Protein AF-A0A970NBI9-F1 (afdb_monomer)

Solvent-accessible surface area (backbone atoms only — not comparable to full-atom values): 16978 Å² total; per-residue (Å²): 142,88,72,75,71,62,64,52,55,52,52,51,50,50,52,52,50,50,52,52,53,58,59,47,71,79,60,86,76,94,80,56,64,74,62,50,53,54,51,46,50,53,50,52,49,55,54,38,68,75,43,60,70,63,50,74,45,81,65,51,38,87,82,42,63,55,69,73,89,71,69,52,60,43,36,37,36,41,35,35,42,40,64,70,42,60,84,69,79,44,89,72,59,37,42,21,41,36,40,36,41,34,62,49,94,86,27,23,44,40,35,42,37,34,44,36,35,94,95,52,68,55,48,75,52,77,48,83,42,62,54,64,57,46,53,55,51,41,50,56,50,67,76,32,75,55,39,66,28,20,31,36,35,36,45,48,34,52,62,70,83,76,42,16,20,43,39,40,36,38,29,76,83,72,51,68,38,42,17,27,15,47,76,36,78,35,54,62,66,68,48,52,49,53,51,48,51,52,52,52,52,56,37,44,81,69,73,44,71,78,56,51,64,57,52,54,49,51,53,46,48,62,72,58,51,43,35,28,31,26,96,83,52,52,41,33,40,40,31,52,94,58,37,38,32,33,26,46,62,92,48,96,55,60,78,44,68,25,52,42,46,86,55,99,74,25,40,38,41,39,34,98,85,70,57,70,89,70,36,48,31,32,37,73,54,96,83,32,40,36,37,31,24,88,85,72,48,78,43,64,24,38,79,50,77,88,79,133

Sequence (308 aa):
MQKRGKNMKWLIGLLVLLAALLVMQKSLSSGFKFGFDYIREVIQEMVNRSEMTGKRTDRTNKKAPKVIESKEIVFFSYEFACDFFHFYEKEMDFEYCSFIVRKDQDQVIFEGSAIPLVGMKGFDFEIELPLTTLDDLQAIIDEYPVAASNGTNIFTAGLPPNIGSDLRIDYASGEGIYARDNSGAAVDNRATIAMYDFFIDLAEDHGQDLFAYKRELDEFYQAVAGYWETSDKKLAVWVISNQLYIYENGSKKPSESGIYHYDEGKILNRTIDGTFDFFSYFKVEDEVLYGFGAQGEVTEFYPSSWED

Structure (mmCIF, N/CA/C/O backbone):
data_AF-A0A970NBI9-F1
#
_entry.id   AF-A0A970NBI9-F1
#
loop_
_atom_site.group_PDB
_atom_site.id
_atom_site.type_symbol
_atom_site.label_atom_id
_atom_site.label_alt_id
_atom_site.label_comp_id
_atom_site.label_asym_id
_atom_site.label_entity_id
_atom_site.label_seq_id
_atom_site.pdbx_PDB_ins_code
_atom_site.Cartn_x
_atom_site.Cartn_y
_atom_site.Cartn_z
_atom_site.occupancy
_atom_site.B_iso_or_equiv
_atom_site.auth_seq_id
_atom_site.auth_comp_id
_atom_site.auth_asym_id
_atom_site.auth_atom_id
_atom_site.pdbx_PDB_model_num
ATOM 1 N N . MET A 1 1 ? 28.450 38.171 32.799 1.00 43.59 1 MET A N 1
ATOM 2 C CA . MET A 1 1 ? 27.050 38.516 32.457 1.00 43.59 1 MET A CA 1
ATOM 3 C C . MET A 1 1 ? 26.979 39.050 31.024 1.00 43.59 1 MET A C 1
ATOM 5 O O . MET A 1 1 ? 27.092 40.248 30.845 1.00 43.59 1 MET A O 1
ATOM 9 N N . GLN A 1 2 ? 26.844 38.199 29.992 1.00 39.06 2 GLN A N 1
ATOM 10 C CA . GLN A 1 2 ? 26.562 38.673 28.615 1.00 39.06 2 GLN A CA 1
ATOM 11 C C . GLN A 1 2 ? 26.062 37.568 27.652 1.00 39.06 2 GLN A C 1
ATOM 13 O O . GLN A 1 2 ? 26.350 37.596 26.463 1.00 39.06 2 GLN A O 1
ATOM 18 N N . LYS A 1 3 ? 25.312 36.563 28.141 1.00 39.59 3 LYS A N 1
ATOM 19 C CA . LYS A 1 3 ? 24.706 35.512 27.283 1.00 39.59 3 LYS A CA 1
ATOM 20 C C . LYS A 1 3 ? 23.175 35.392 27.368 1.00 39.59 3 LYS A C 1
ATOM 22 O O . LYS A 1 3 ? 22.585 34.732 26.526 1.00 39.59 3 LYS A O 1
ATOM 27 N N . ARG A 1 4 ? 22.501 36.083 28.301 1.00 38.97 4 ARG A N 1
ATOM 28 C CA . ARG A 1 4 ? 21.023 36.052 28.420 1.00 38.97 4 ARG A CA 1
ATOM 29 C C . ARG A 1 4 ? 20.276 36.982 27.446 1.00 38.97 4 ARG A C 1
ATOM 31 O O . ARG A 1 4 ? 19.086 36.802 27.240 1.00 38.97 4 ARG A O 1
ATOM 38 N N . GLY A 1 5 ? 20.958 37.943 26.814 1.00 36.31 5 GLY A N 1
ATOM 39 C CA . GLY A 1 5 ? 20.315 38.957 25.962 1.00 36.31 5 GLY A CA 1
ATOM 40 C C . GLY A 1 5 ? 20.032 38.549 24.508 1.00 36.31 5 GLY A C 1
ATOM 41 O O . GLY A 1 5 ? 19.213 39.197 23.864 1.00 36.31 5 GLY A O 1
ATOM 42 N N . LYS A 1 6 ? 20.680 37.500 23.971 1.00 44.06 6 LYS A N 1
ATOM 43 C CA . LYS A 1 6 ? 20.459 37.051 22.577 1.00 44.06 6 LYS A CA 1
ATOM 44 C C . LYS A 1 6 ? 19.238 36.133 22.436 1.00 44.06 6 LYS A C 1
ATOM 46 O O . LYS A 1 6 ? 18.454 36.331 21.516 1.00 44.06 6 LYS A O 1
ATOM 51 N N . ASN A 1 7 ? 19.014 35.225 23.388 1.00 46.81 7 ASN A N 1
ATOM 52 C CA . ASN A 1 7 ? 17.891 34.276 23.329 1.00 46.81 7 ASN A CA 1
ATOM 53 C C . ASN A 1 7 ? 16.528 34.963 23.524 1.00 46.81 7 ASN A C 1
ATOM 55 O O . ASN A 1 7 ? 15.539 34.559 22.925 1.00 46.81 7 ASN A O 1
ATOM 59 N N . MET A 1 8 ? 16.484 36.052 24.299 1.00 41.00 8 MET A N 1
ATOM 60 C CA . MET A 1 8 ? 15.244 36.795 24.544 1.00 41.00 8 MET A CA 1
ATOM 61 C C . MET A 1 8 ? 14.811 37.633 23.332 1.00 41.00 8 MET A C 1
ATOM 63 O O . MET A 1 8 ? 13.622 37.766 23.075 1.00 41.00 8 MET A O 1
ATOM 67 N N . LYS A 1 9 ? 15.763 38.138 22.531 1.00 43.81 9 LYS A N 1
ATOM 68 C CA . LYS A 1 9 ? 15.458 38.849 21.276 1.00 43.81 9 LYS A CA 1
ATOM 69 C C . LYS A 1 9 ? 14.900 37.915 20.199 1.00 43.81 9 LYS A C 1
ATOM 71 O O . LYS A 1 9 ? 14.043 38.335 19.433 1.00 43.81 9 LYS A O 1
ATOM 76 N N . TRP A 1 10 ? 15.350 36.659 20.179 1.00 49.78 10 TRP A N 1
ATOM 77 C CA . TRP A 1 10 ? 14.848 35.637 19.257 1.00 49.78 10 TRP A CA 1
ATOM 78 C C . TRP A 1 10 ? 13.418 35.205 19.615 1.00 49.78 10 TRP A C 1
ATOM 80 O O . TRP A 1 10 ? 12.556 35.173 18.746 1.00 49.78 10 TRP A O 1
ATOM 90 N N . LEU A 1 11 ? 13.131 34.999 20.908 1.00 47.69 11 LEU A N 1
ATOM 91 C CA . LEU A 1 11 ? 11.774 34.703 21.390 1.00 47.69 11 LEU A CA 1
ATOM 92 C C . LEU A 1 11 ? 10.786 35.856 21.155 1.00 47.69 11 LEU A C 1
ATOM 94 O O . LEU A 1 11 ? 9.645 35.614 20.776 1.00 47.69 11 LEU A O 1
ATOM 98 N N . ILE A 1 12 ? 11.218 37.106 21.353 1.00 56.88 12 ILE A N 1
ATOM 99 C CA . ILE A 1 12 ? 10.384 38.284 21.069 1.00 56.88 12 ILE A CA 1
ATOM 100 C C . ILE A 1 12 ? 10.139 38.412 19.559 1.00 56.88 12 ILE A C 1
ATOM 102 O O . ILE A 1 12 ? 9.017 38.697 19.156 1.00 56.88 12 ILE A O 1
ATOM 106 N N . GLY A 1 13 ? 11.145 38.134 18.720 1.00 58.59 13 GLY A N 1
ATOM 107 C CA . GLY A 1 13 ? 10.976 38.079 17.264 1.00 58.59 13 GLY A CA 1
ATOM 108 C C . GLY A 1 13 ? 9.965 37.016 16.823 1.00 58.59 13 GLY A C 1
ATOM 109 O O . GLY A 1 13 ? 9.107 37.303 15.994 1.00 58.59 13 GLY A O 1
ATOM 110 N N . LEU A 1 14 ? 10.005 35.828 17.436 1.00 59.66 14 LEU A N 1
ATOM 111 C CA . LEU A 1 14 ? 9.072 34.730 17.168 1.00 59.66 14 LEU A CA 1
ATOM 112 C C . LEU A 1 14 ? 7.635 35.069 17.604 1.00 59.66 14 LEU A C 1
ATOM 114 O O . LEU A 1 14 ? 6.688 34.808 16.869 1.00 59.66 14 LEU A O 1
ATOM 118 N N . LEU A 1 15 ? 7.471 35.701 18.772 1.00 57.66 15 LEU A N 1
ATOM 119 C CA . LEU A 1 15 ? 6.166 36.135 19.286 1.00 57.66 15 LEU A CA 1
ATOM 120 C C . LEU A 1 15 ? 5.552 37.266 18.449 1.00 57.66 15 LEU A C 1
ATOM 122 O O . LEU A 1 15 ? 4.340 37.285 18.255 1.00 57.66 15 LEU A O 1
ATOM 126 N N . VAL A 1 16 ? 6.371 38.177 17.912 1.00 58.91 16 VAL A N 1
ATOM 127 C CA . VAL A 1 16 ? 5.917 39.223 16.979 1.00 58.91 16 VAL A CA 1
ATOM 128 C C . VAL A 1 16 ? 5.513 38.619 15.629 1.00 58.91 16 VAL A C 1
ATOM 130 O O . VAL A 1 16 ? 4.517 39.053 15.055 1.00 58.91 16 VAL A O 1
ATOM 133 N N . LEU A 1 17 ? 6.214 37.581 15.155 1.00 55.47 17 LEU A N 1
ATOM 134 C CA . LEU A 1 17 ? 5.835 36.842 13.945 1.00 55.47 17 LEU A CA 1
ATOM 135 C C . LEU A 1 17 ? 4.505 36.088 14.131 1.00 55.47 17 LEU A C 1
ATOM 137 O O . LEU A 1 17 ? 3.626 36.165 13.277 1.00 55.47 17 LEU A O 1
ATOM 141 N N . LEU A 1 18 ? 4.330 35.423 15.278 1.00 56.72 18 LEU A N 1
ATOM 142 C CA . LEU A 1 18 ? 3.090 34.742 15.670 1.00 56.72 18 LEU A CA 1
ATOM 143 C C . LEU A 1 18 ? 1.914 35.718 15.803 1.00 56.72 18 LEU A C 1
ATOM 145 O O . LEU A 1 18 ? 0.819 35.429 15.327 1.00 56.72 18 LEU A O 1
ATOM 149 N N . ALA A 1 19 ? 2.138 36.897 16.390 1.00 52.28 19 ALA A N 1
ATOM 150 C CA . ALA A 1 19 ? 1.122 37.941 16.478 1.00 52.28 19 ALA A CA 1
ATOM 151 C C . ALA A 1 19 ? 0.762 38.519 15.096 1.00 52.28 19 ALA A C 1
ATOM 153 O O . ALA A 1 19 ? -0.411 38.769 14.834 1.00 52.28 19 ALA A O 1
ATOM 154 N N . ALA A 1 20 ? 1.732 38.680 14.188 1.00 51.62 20 ALA A N 1
ATOM 155 C CA . ALA A 1 20 ? 1.479 39.123 12.815 1.00 51.62 20 ALA A CA 1
ATOM 156 C C . ALA A 1 20 ? 0.687 38.080 11.999 1.00 51.62 20 ALA A C 1
ATOM 158 O O . ALA A 1 20 ? -0.229 38.449 11.266 1.00 51.62 20 ALA A O 1
ATOM 159 N N . LEU A 1 21 ? 0.973 36.786 12.186 1.00 49.53 21 LEU A N 1
ATOM 160 C CA . LEU A 1 21 ? 0.235 35.670 11.575 1.00 49.53 21 LEU A CA 1
ATOM 161 C C . LEU A 1 21 ? -1.207 35.561 12.106 1.00 49.53 21 LEU A C 1
ATOM 163 O O . LEU A 1 21 ? -2.136 35.357 11.327 1.00 49.53 21 LEU A O 1
ATOM 167 N N . LEU A 1 22 ? -1.418 35.788 13.406 1.00 48.50 22 LEU A N 1
ATOM 168 C CA . LEU A 1 22 ? -2.755 35.853 14.017 1.00 48.50 22 LEU A CA 1
ATOM 169 C C . LEU A 1 22 ? -3.563 37.079 13.550 1.00 48.50 22 LEU A C 1
ATOM 171 O O . LEU A 1 22 ? -4.783 37.005 13.425 1.00 48.50 22 LEU A O 1
ATOM 175 N N . VAL A 1 23 ? -2.906 38.207 13.255 1.00 46.28 23 VAL A N 1
ATOM 176 C CA . VAL A 1 23 ? -3.565 39.401 12.688 1.00 46.28 23 VAL A CA 1
ATOM 177 C C . VAL A 1 23 ? -3.957 39.184 11.219 1.00 46.28 23 VAL A C 1
ATOM 179 O O . VAL A 1 23 ? -5.020 39.651 10.809 1.00 46.28 23 VAL A O 1
ATOM 182 N N . MET A 1 24 ? -3.180 38.413 10.447 1.00 42.38 24 MET A N 1
ATOM 183 C CA . MET A 1 24 ? -3.551 38.014 9.078 1.00 42.38 24 MET A CA 1
ATOM 184 C C . MET A 1 24 ? -4.735 37.031 9.028 1.00 42.38 24 MET A C 1
ATOM 186 O O . MET A 1 24 ? -5.467 37.021 8.045 1.00 42.38 24 MET A O 1
ATOM 190 N N . GLN A 1 25 ? -5.011 36.290 10.108 1.00 47.59 25 GLN A N 1
ATOM 191 C CA . GLN A 1 25 ? -6.158 35.372 10.217 1.00 47.59 25 GLN A CA 1
ATOM 192 C C . GLN A 1 25 ? -7.530 36.069 10.081 1.00 47.59 25 GLN A C 1
ATOM 194 O O . GLN A 1 25 ? -8.524 35.426 9.752 1.00 47.59 25 GLN A O 1
ATOM 199 N N . LYS A 1 26 ? -7.613 37.389 10.316 1.00 41.34 26 LYS A N 1
ATOM 200 C CA . LYS A 1 26 ? -8.860 38.166 10.166 1.00 41.34 26 LYS A CA 1
ATOM 201 C C . LYS A 1 26 ? -9.140 38.642 8.739 1.00 41.34 26 LYS A C 1
ATOM 203 O O . LYS A 1 26 ? -10.180 39.252 8.506 1.00 41.34 26 LYS A O 1
ATOM 208 N N . SER A 1 27 ? -8.240 38.384 7.796 1.00 41.94 27 SER A N 1
ATOM 209 C CA . SER A 1 27 ? -8.319 38.909 6.439 1.00 41.94 27 SER A CA 1
ATOM 210 C C . SER A 1 27 ? -7.954 37.827 5.423 1.00 41.94 27 SER A C 1
ATOM 212 O O . SER A 1 27 ? -6.776 37.598 5.179 1.00 41.94 27 SER A O 1
ATOM 214 N N . LEU A 1 28 ? -8.985 37.300 4.752 1.00 36.38 28 LEU A N 1
ATOM 215 C CA . LEU A 1 28 ? -8.966 36.646 3.430 1.00 36.38 28 LEU A CA 1
ATOM 216 C C . LEU A 1 28 ? -8.981 35.105 3.377 1.00 36.38 28 LEU A C 1
ATOM 218 O O . LEU A 1 28 ? -8.539 34.386 4.264 1.00 36.38 28 LEU A O 1
ATOM 222 N N . SER A 1 29 ? -9.617 34.651 2.296 1.00 42.28 29 SER A N 1
ATOM 223 C CA . SER A 1 29 ? -10.265 33.370 2.010 1.00 42.28 29 SER A CA 1
ATOM 224 C C . SER A 1 29 ? -9.346 32.231 1.552 1.00 42.28 29 SER A C 1
ATOM 226 O O . SER A 1 29 ? -8.350 32.483 0.884 1.00 42.28 29 SER A O 1
ATOM 228 N N . SER A 1 30 ? -9.779 30.999 1.871 1.00 40.06 30 SER A N 1
ATOM 229 C CA . SER A 1 30 ? -9.638 29.655 1.241 1.00 40.06 30 SER A CA 1
ATOM 230 C C . SER A 1 30 ? -8.383 29.198 0.468 1.00 40.06 30 SER A C 1
ATOM 232 O O . SER A 1 30 ? -8.241 27.995 0.277 1.00 40.06 30 SER A O 1
ATOM 234 N N . GLY A 1 31 ? -7.448 30.058 0.069 1.00 39.56 31 GLY A N 1
ATOM 235 C CA . GLY A 1 31 ? -6.274 29.691 -0.738 1.00 39.56 31 GLY A CA 1
ATOM 236 C C . GLY A 1 31 ? -5.010 29.327 0.048 1.00 39.56 31 GLY A C 1
ATOM 237 O O . GLY A 1 31 ? -3.994 29.023 -0.563 1.00 39.56 31 GLY A O 1
ATOM 238 N N . PHE A 1 32 ? -5.035 29.367 1.386 1.00 38.12 32 PHE A N 1
ATOM 239 C CA . PHE A 1 32 ? -3.828 29.221 2.220 1.00 38.12 32 PHE A CA 1
ATOM 240 C C . PHE A 1 32 ? -3.764 27.933 3.058 1.00 38.12 32 PHE A C 1
ATOM 242 O O . PHE A 1 32 ? -2.847 27.776 3.860 1.00 38.12 32 PHE A O 1
ATOM 249 N N . LYS A 1 33 ? -4.708 26.995 2.882 1.00 38.75 33 LYS A N 1
ATOM 250 C CA . LYS A 1 33 ? -4.754 25.739 3.661 1.00 38.75 33 LYS A CA 1
ATOM 251 C C . LYS A 1 33 ? -3.471 24.901 3.470 1.00 38.75 33 LYS A C 1
ATOM 253 O O . LYS A 1 33 ? -2.883 24.469 4.451 1.00 38.75 33 LYS A O 1
ATOM 258 N N . PHE A 1 34 ? -2.943 24.860 2.243 1.00 36.00 34 PHE A N 1
ATOM 259 C CA . PHE A 1 34 ? -1.717 24.132 1.873 1.00 36.00 34 PHE A CA 1
ATOM 260 C C . PHE A 1 34 ? -0.428 24.635 2.555 1.00 36.00 34 PHE A C 1
ATOM 262 O O . PHE A 1 34 ? 0.474 23.854 2.839 1.00 36.00 34 PHE A O 1
ATOM 269 N N . GLY A 1 35 ? -0.316 25.939 2.842 1.00 36.22 35 GLY A N 1
ATOM 270 C CA . GLY A 1 35 ? 0.883 26.502 3.479 1.00 36.22 35 GLY A CA 1
ATOM 271 C C . GLY A 1 35 ? 0.946 26.249 4.988 1.00 36.22 35 GLY A C 1
ATOM 272 O O . GLY A 1 35 ? 2.032 26.184 5.562 1.00 36.22 35 GLY A O 1
ATOM 273 N N . PHE A 1 36 ? -0.211 26.098 5.638 1.00 41.44 36 PHE A N 1
ATOM 274 C CA . PHE A 1 36 ? -0.287 25.849 7.078 1.00 41.44 36 PHE A CA 1
ATOM 275 C C . PHE A 1 36 ? -0.039 24.387 7.443 1.00 41.44 36 PHE A C 1
ATOM 277 O O . PHE A 1 36 ? 0.533 24.153 8.505 1.00 41.44 36 PHE A O 1
ATOM 284 N N . ASP A 1 37 ? -0.392 23.436 6.579 1.00 45.72 37 ASP A N 1
ATOM 285 C CA . ASP A 1 37 ? -0.112 22.016 6.812 1.00 45.72 37 ASP A CA 1
ATOM 286 C C . ASP A 1 37 ? 1.402 21.743 6.770 1.00 45.72 37 ASP A C 1
ATOM 288 O O . ASP A 1 37 ? 1.936 21.165 7.713 1.00 45.72 37 ASP A O 1
ATOM 292 N N . TYR A 1 38 ? 2.131 22.330 5.812 1.00 44.84 38 TYR A N 1
ATOM 293 C CA . TYR A 1 38 ? 3.601 22.265 5.763 1.00 44.84 38 TYR A CA 1
ATOM 294 C C . TYR A 1 38 ? 4.275 22.935 6.974 1.00 44.84 38 TYR A C 1
ATOM 296 O O . TYR A 1 38 ? 5.208 22.400 7.570 1.00 44.84 38 TYR A O 1
ATOM 304 N N . ILE A 1 39 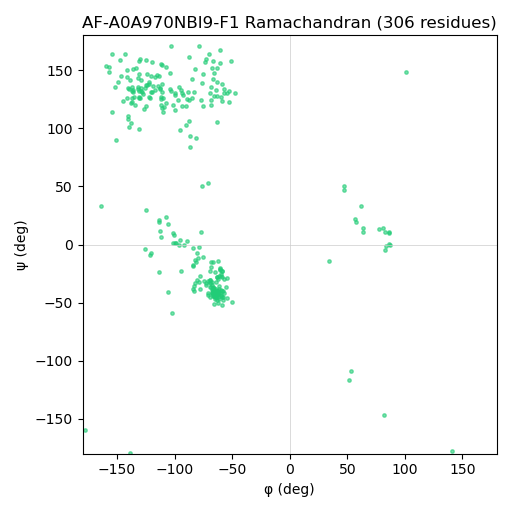? 3.797 24.112 7.398 1.00 49.62 39 ILE A N 1
ATOM 305 C CA . ILE A 1 39 ? 4.337 24.790 8.590 1.00 49.62 39 ILE A CA 1
ATOM 306 C C . ILE A 1 39 ? 4.026 23.988 9.860 1.00 49.62 39 ILE A C 1
ATOM 308 O O . ILE A 1 39 ? 4.855 23.933 10.769 1.00 49.62 39 ILE A O 1
ATOM 312 N N . ARG A 1 40 ? 2.853 23.349 9.933 1.00 51.75 40 ARG A N 1
ATOM 313 C CA . ARG A 1 40 ? 2.479 22.464 11.035 1.00 51.75 40 ARG A CA 1
ATOM 314 C C . ARG A 1 40 ? 3.376 21.236 11.069 1.00 51.75 40 ARG A C 1
ATOM 316 O O . ARG A 1 40 ? 3.901 20.956 12.138 1.00 51.75 40 ARG A O 1
ATOM 323 N N . GLU A 1 41 ? 3.610 20.576 9.938 1.00 51.47 41 GLU A N 1
ATOM 324 C CA . GLU A 1 41 ? 4.532 19.441 9.821 1.00 51.47 41 GLU A CA 1
ATOM 325 C C . GLU A 1 41 ? 5.948 19.812 10.252 1.00 51.47 41 GLU A C 1
ATOM 327 O O . GLU A 1 41 ? 6.509 19.137 11.108 1.00 51.47 41 GLU A O 1
ATOM 332 N N . VAL A 1 42 ? 6.493 20.935 9.776 1.00 52.66 42 VAL A N 1
ATOM 333 C CA . VAL A 1 42 ? 7.837 21.398 10.161 1.00 52.66 42 VAL A CA 1
ATOM 334 C C . VAL A 1 42 ? 7.915 21.735 11.655 1.00 52.66 42 VAL A C 1
ATOM 336 O O . VAL A 1 42 ? 8.914 21.434 12.309 1.00 52.66 42 VAL A O 1
ATOM 339 N N . ILE A 1 43 ? 6.867 22.329 12.239 1.00 53.38 43 ILE A N 1
ATOM 340 C CA . ILE A 1 43 ? 6.801 22.582 13.688 1.00 53.38 43 ILE A CA 1
ATOM 341 C C . ILE A 1 43 ? 6.703 21.262 14.462 1.00 53.38 43 ILE A C 1
ATOM 343 O O . ILE A 1 43 ? 7.387 21.105 15.473 1.00 53.38 43 ILE A O 1
ATOM 347 N N . GLN A 1 44 ? 5.900 20.308 13.991 1.00 55.34 44 GLN A N 1
ATOM 348 C CA . GLN A 1 44 ? 5.766 18.980 14.587 1.00 55.34 44 GLN A CA 1
ATOM 349 C C . GLN A 1 44 ? 7.104 18.224 14.525 1.00 55.34 44 GLN A C 1
ATOM 351 O O . GLN A 1 44 ? 7.536 17.653 15.522 1.00 55.34 44 GLN A O 1
ATOM 356 N N . GLU A 1 45 ? 7.809 18.299 13.396 1.00 52.06 45 GLU A N 1
ATOM 357 C CA . GLU A 1 45 ? 9.125 17.701 13.176 1.00 52.06 45 GLU A CA 1
ATOM 358 C C . GLU A 1 45 ? 10.198 18.358 14.058 1.00 52.06 45 GLU A C 1
ATOM 360 O O . GLU A 1 45 ? 11.017 17.671 14.668 1.00 52.06 45 GLU A O 1
ATOM 365 N N . MET A 1 46 ? 10.173 19.686 14.212 1.00 47.28 46 MET A N 1
ATOM 366 C CA . MET A 1 46 ? 11.079 20.409 15.112 1.00 47.28 46 MET A CA 1
ATOM 367 C C . MET A 1 46 ? 10.826 20.088 16.591 1.00 47.28 46 MET A C 1
ATOM 369 O O . MET A 1 46 ? 11.785 19.945 17.355 1.00 47.28 46 MET A O 1
ATOM 373 N N . VAL A 1 47 ? 9.561 19.942 16.999 1.00 55.09 47 VAL A N 1
ATOM 374 C CA . VAL A 1 47 ? 9.190 19.492 18.350 1.00 55.09 47 VAL A CA 1
ATOM 375 C C . VAL A 1 47 ? 9.651 18.045 18.566 1.00 55.09 47 VAL A C 1
ATOM 377 O O . VAL A 1 47 ? 10.326 17.773 19.560 1.00 55.09 47 VAL A O 1
ATOM 380 N N . ASN A 1 48 ? 9.425 17.153 17.598 1.00 55.19 48 ASN A N 1
ATOM 381 C CA . ASN A 1 48 ? 9.867 15.755 17.646 1.00 55.19 48 ASN A CA 1
ATOM 382 C C . ASN A 1 48 ? 11.399 15.619 17.711 1.00 55.19 48 ASN A C 1
ATOM 384 O O . ASN A 1 48 ? 11.914 14.828 18.503 1.00 55.19 48 ASN A O 1
ATOM 388 N N . ARG A 1 49 ? 12.155 16.433 16.957 1.00 47.28 49 ARG A N 1
ATOM 389 C CA . ARG A 1 49 ? 13.631 16.461 17.010 1.00 47.28 49 ARG A CA 1
ATOM 390 C C . ARG A 1 49 ? 14.167 16.889 18.379 1.00 47.28 49 ARG A C 1
ATOM 392 O O . ARG A 1 49 ? 15.255 16.464 18.763 1.00 47.28 49 ARG A O 1
ATOM 399 N N . SER A 1 50 ? 13.417 17.697 19.131 1.00 48.28 50 SER A N 1
ATOM 400 C CA . SER A 1 50 ? 13.792 18.101 20.493 1.00 48.28 50 SER A CA 1
ATOM 401 C C . SER A 1 50 ? 13.490 17.041 21.568 1.00 48.28 50 SER A C 1
ATOM 403 O O . SER A 1 50 ? 14.019 17.136 22.675 1.00 48.28 50 SER A O 1
ATOM 405 N N . GLU A 1 51 ? 12.724 15.994 21.228 1.00 53.88 51 GLU A N 1
ATOM 406 C CA . GLU A 1 51 ? 12.301 14.912 22.131 1.00 53.88 51 GLU A CA 1
ATOM 407 C C . GLU A 1 51 ? 12.672 13.499 21.624 1.00 53.88 51 GLU A C 1
ATOM 409 O O . GLU A 1 51 ? 12.012 12.521 21.984 1.00 53.88 51 GLU A O 1
ATOM 414 N N . MET A 1 52 ? 13.762 13.341 20.853 1.00 63.66 52 MET A N 1
ATOM 415 C CA . MET A 1 52 ? 14.310 12.023 20.459 1.00 63.66 52 MET A CA 1
ATOM 416 C C . MET A 1 52 ? 14.966 11.268 21.629 1.00 63.66 52 MET A C 1
ATOM 418 O O . MET A 1 52 ? 16.126 10.868 21.594 1.00 63.66 52 MET A O 1
ATOM 422 N N . THR A 1 53 ? 14.226 11.110 22.719 1.00 76.81 53 THR A N 1
ATOM 423 C CA . THR A 1 53 ? 14.683 10.463 23.951 1.00 76.81 53 THR A CA 1
ATOM 424 C C . THR A 1 53 ? 14.591 8.940 23.881 1.00 76.81 53 THR A C 1
ATOM 426 O O . THR A 1 53 ? 15.117 8.271 24.768 1.00 76.81 53 THR A O 1
ATOM 429 N N . GLY A 1 54 ? 13.878 8.386 22.889 1.00 82.81 54 GLY A N 1
ATOM 430 C CA . GLY A 1 54 ? 13.531 6.962 22.835 1.00 82.81 54 GLY A CA 1
ATOM 431 C C . GLY A 1 54 ? 12.630 6.522 23.994 1.00 82.81 54 GLY A C 1
ATOM 432 O O . GLY A 1 54 ? 12.452 5.330 24.237 1.00 82.81 54 GLY A O 1
ATOM 433 N N . LYS A 1 55 ? 12.083 7.470 24.768 1.00 90.56 55 LYS A N 1
ATOM 434 C CA . LYS A 1 55 ? 11.318 7.166 25.974 1.00 90.56 55 LYS A CA 1
ATOM 435 C C . LYS A 1 55 ? 10.000 6.495 25.598 1.00 90.56 55 LYS A C 1
ATOM 437 O O . LYS A 1 55 ? 9.148 7.112 24.960 1.00 90.56 55 LYS A O 1
ATOM 442 N N . ARG A 1 56 ? 9.811 5.269 26.086 1.00 93.44 56 ARG A N 1
ATOM 443 C CA . ARG A 1 56 ? 8.546 4.530 26.012 1.00 93.44 56 ARG A CA 1
ATOM 444 C C . ARG A 1 56 ? 7.620 4.945 27.158 1.00 93.44 56 ARG A C 1
ATOM 446 O O . ARG A 1 56 ? 8.025 4.985 28.320 1.00 93.44 56 ARG A O 1
ATOM 453 N N . THR A 1 57 ? 6.376 5.257 26.826 1.00 94.06 57 THR A N 1
ATOM 454 C CA . THR A 1 57 ? 5.292 5.585 27.753 1.00 94.06 57 THR A CA 1
ATOM 455 C C . THR A 1 57 ? 4.125 4.651 27.477 1.00 94.06 57 THR A C 1
ATOM 457 O O . THR A 1 57 ? 3.566 4.669 26.386 1.00 94.06 57 THR A O 1
ATOM 460 N N . ASP A 1 58 ? 3.749 3.861 28.476 1.00 95.62 58 ASP A N 1
ATOM 461 C CA . ASP A 1 58 ? 2.587 2.978 28.414 1.00 95.62 58 ASP A CA 1
ATOM 462 C C . ASP A 1 58 ? 1.405 3.636 29.142 1.00 95.62 58 ASP A C 1
ATOM 464 O O . ASP A 1 58 ? 1.468 3.909 30.344 1.00 95.62 58 ASP A O 1
ATOM 468 N N . ARG A 1 59 ? 0.343 3.941 28.392 1.00 94.38 59 ARG A N 1
ATOM 469 C CA . ARG A 1 59 ? -0.929 4.512 28.866 1.00 94.38 59 ARG A CA 1
ATOM 470 C C . ARG A 1 59 ? -2.082 3.522 28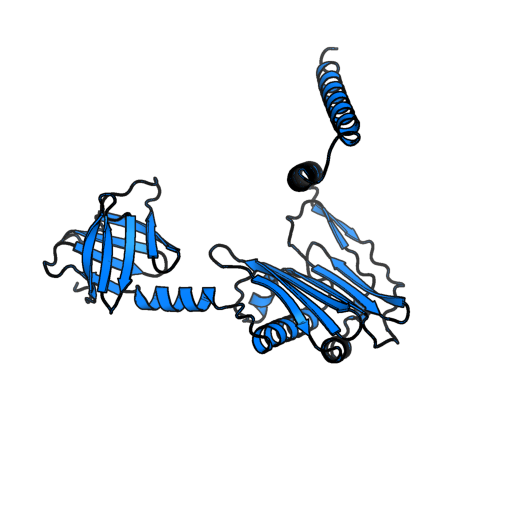.692 1.00 94.38 59 ARG A C 1
ATOM 472 O O . ARG A 1 59 ? -3.240 3.937 28.650 1.00 94.38 59 ARG A O 1
ATOM 479 N N . THR A 1 60 ? -1.775 2.233 28.578 1.00 95.12 60 THR A N 1
ATOM 480 C CA . THR A 1 60 ? -2.759 1.187 28.310 1.00 95.12 60 THR A CA 1
ATOM 481 C C . THR A 1 60 ? -3.839 1.149 29.387 1.00 95.12 60 THR A C 1
ATOM 483 O O . THR A 1 60 ? -3.572 0.964 30.580 1.00 95.12 60 THR A O 1
ATOM 486 N N . ASN A 1 61 ? -5.095 1.281 28.962 1.00 96.12 61 ASN A N 1
ATOM 487 C CA . ASN A 1 61 ? -6.247 1.116 29.830 1.00 96.12 61 ASN A CA 1
ATOM 488 C C . ASN A 1 61 ? -6.570 -0.374 29.992 1.00 96.12 61 ASN A C 1
ATOM 490 O O . ASN A 1 61 ? -7.370 -0.946 29.257 1.00 96.12 61 ASN A O 1
ATOM 494 N N . LYS A 1 62 ? -5.999 -0.999 31.025 1.00 94.12 62 LYS A N 1
ATOM 495 C CA . LYS A 1 62 ? -6.250 -2.416 31.347 1.00 94.12 62 LYS A CA 1
ATOM 496 C C . LYS A 1 62 ? -7.708 -2.736 31.704 1.00 94.12 62 LYS A C 1
ATOM 498 O O . LYS A 1 62 ? -8.059 -3.907 31.765 1.00 94.12 62 LYS A O 1
ATOM 503 N N . LYS A 1 63 ? -8.535 -1.719 31.977 1.00 95.81 63 LYS A N 1
ATOM 504 C CA . LYS A 1 63 ? -9.965 -1.867 32.285 1.00 95.81 63 LYS A CA 1
ATOM 505 C C . LYS A 1 63 ? -10.866 -1.669 31.063 1.00 95.81 63 LYS A C 1
ATOM 507 O O . LYS A 1 63 ? -12.081 -1.724 31.223 1.00 95.81 63 LYS A O 1
ATOM 512 N N . ALA A 1 64 ? -10.306 -1.393 29.884 1.00 95.12 64 ALA A N 1
ATOM 513 C CA . ALA A 1 64 ? -11.093 -1.316 28.659 1.00 95.12 64 ALA A CA 1
ATOM 514 C C . ALA A 1 64 ? -11.818 -2.657 28.411 1.00 95.12 64 ALA A C 1
ATOM 516 O O . ALA A 1 64 ? -11.202 -3.708 28.635 1.00 95.12 64 ALA A O 1
ATOM 517 N N . PRO A 1 65 ? -13.094 -2.643 27.978 1.00 94.25 65 PRO A N 1
ATOM 518 C CA . PRO A 1 65 ? -13.834 -3.860 27.660 1.00 94.25 65 PRO A CA 1
ATOM 519 C C . PRO A 1 65 ? -13.085 -4.716 26.638 1.00 94.25 65 PRO A C 1
ATOM 521 O O . PRO A 1 65 ? -12.631 -4.214 25.611 1.00 94.25 65 PRO A O 1
ATOM 524 N N . LYS A 1 66 ? -12.937 -6.008 26.944 1.00 94.62 66 LYS A N 1
ATOM 525 C CA . LYS A 1 66 ? -12.243 -6.998 26.095 1.00 94.62 66 LYS A CA 1
ATOM 526 C C . LYS A 1 66 ? -13.195 -7.887 25.303 1.00 94.62 66 LYS A C 1
ATOM 528 O O . LYS A 1 66 ? -12.764 -8.794 24.604 1.00 94.62 66 LYS A O 1
ATOM 533 N N . VAL A 1 67 ? -14.481 -7.625 25.467 1.00 93.50 67 VAL A N 1
ATOM 534 C CA . VAL A 1 67 ? -15.595 -8.243 24.768 1.00 93.50 67 VAL A CA 1
ATOM 535 C C . VAL A 1 67 ? -16.453 -7.080 24.295 1.00 93.50 67 VAL A C 1
ATOM 537 O O . VAL A 1 67 ? -16.688 -6.159 25.080 1.00 93.50 67 VAL A O 1
ATOM 540 N N . ILE A 1 68 ? -16.848 -7.113 23.028 1.00 92.12 68 ILE A N 1
ATOM 541 C CA . ILE A 1 68 ? -17.788 -6.167 22.429 1.00 92.12 68 ILE A CA 1
ATOM 542 C C . ILE A 1 68 ? -19.061 -6.948 22.123 1.00 92.12 68 ILE A C 1
ATOM 544 O O . ILE A 1 68 ? -18.988 -8.021 21.518 1.00 92.12 68 ILE A O 1
ATOM 548 N N . GLU A 1 69 ? -20.202 -6.455 22.597 1.00 93.69 69 GLU A N 1
ATOM 549 C CA . GLU A 1 69 ? -21.491 -7.119 22.379 1.00 93.69 69 GLU A CA 1
ATOM 550 C C . GLU A 1 69 ? -22.084 -6.746 21.017 1.00 93.69 69 GLU A C 1
ATOM 552 O O . GLU A 1 69 ? -22.646 -7.602 20.331 1.00 93.69 69 GLU A O 1
ATOM 557 N N . SER A 1 70 ? -21.928 -5.486 20.606 1.00 94.75 70 SER A N 1
ATOM 558 C CA . SER A 1 70 ? -22.372 -5.022 19.295 1.00 94.75 70 SER A CA 1
ATOM 559 C C . SER A 1 70 ? -21.600 -5.663 18.142 1.00 94.75 70 SER A C 1
ATOM 561 O O . SER A 1 70 ? -20.407 -5.943 18.235 1.00 94.75 70 SER A O 1
ATOM 563 N N . LYS A 1 71 ? -22.309 -5.849 17.027 1.00 94.88 71 LYS A N 1
ATOM 564 C CA . LYS A 1 71 ? -21.784 -6.340 15.743 1.00 94.88 71 LYS A CA 1
ATOM 565 C C . LYS A 1 71 ? -21.994 -5.356 14.598 1.00 94.88 71 LYS A C 1
ATOM 567 O O . LYS A 1 71 ? -21.484 -5.560 13.510 1.00 94.88 71 LYS A O 1
ATOM 572 N N . GLU A 1 72 ? -22.738 -4.281 14.845 1.00 96.44 72 GLU A N 1
ATOM 573 C CA . GLU A 1 72 ? -22.976 -3.247 13.844 1.00 96.44 72 GLU A CA 1
ATOM 574 C C . GLU A 1 72 ? -21.830 -2.231 13.890 1.00 96.44 72 GLU A C 1
ATOM 576 O O . GLU A 1 72 ? -21.855 -1.292 14.694 1.00 96.44 72 GLU A O 1
ATOM 581 N N . ILE A 1 73 ? -20.810 -2.445 13.057 1.00 97.94 73 ILE A N 1
ATOM 582 C CA . ILE A 1 73 ? -19.722 -1.485 12.839 1.00 97.94 73 ILE A CA 1
ATOM 583 C C . ILE A 1 73 ? -20.293 -0.258 12.117 1.00 97.94 73 ILE A C 1
ATOM 585 O O . ILE A 1 73 ? -21.060 -0.380 11.165 1.00 97.94 73 ILE A O 1
ATOM 589 N N . VAL A 1 74 ? -19.914 0.943 12.555 1.00 97.69 74 VAL A N 1
ATOM 590 C CA . VAL A 1 74 ? -20.229 2.203 11.849 1.00 97.69 74 VAL A CA 1
ATOM 591 C C . VAL A 1 74 ? -18.985 2.887 11.299 1.00 97.69 74 VAL A C 1
ATOM 593 O O . VAL A 1 74 ? -19.073 3.659 10.343 1.00 97.69 74 VAL A O 1
ATOM 596 N N . PHE A 1 75 ? -17.829 2.597 11.889 1.00 98.50 75 PHE A N 1
ATOM 597 C CA . PHE A 1 75 ? -16.544 3.115 11.459 1.00 98.50 75 PHE A CA 1
ATOM 598 C C . PHE A 1 75 ? -15.440 2.125 11.818 1.00 98.50 75 PHE A C 1
ATOM 600 O O . PHE A 1 75 ? -15.385 1.621 12.938 1.00 98.50 75 PHE A O 1
ATOM 607 N N . PHE A 1 76 ? -14.537 1.903 10.880 1.00 98.69 76 PHE A N 1
ATOM 608 C CA . PHE A 1 76 ? -13.302 1.169 11.057 1.00 98.69 76 PHE A CA 1
ATOM 609 C C . PHE A 1 76 ? -12.174 1.995 10.446 1.00 98.69 76 PHE A C 1
ATOM 611 O O . PHE A 1 76 ? -12.308 2.504 9.336 1.00 98.69 76 PHE A O 1
ATOM 618 N N . SER A 1 77 ? -11.055 2.105 11.148 1.00 98.62 77 SER A N 1
ATOM 619 C CA . SER A 1 77 ? -9.798 2.563 10.573 1.00 98.62 77 SER A CA 1
ATOM 620 C C . SER A 1 77 ? -8.662 1.735 11.130 1.00 98.62 77 SER A C 1
ATOM 622 O O . SER A 1 77 ? -8.568 1.560 12.351 1.00 98.62 77 SER A O 1
ATOM 624 N N . TYR A 1 78 ? -7.771 1.287 10.259 1.00 98.25 78 TYR A N 1
ATOM 625 C CA . TYR A 1 78 ? -6.557 0.633 10.690 1.00 98.25 78 TYR A CA 1
ATOM 626 C C . TYR A 1 78 ? -5.370 1.093 9.868 1.00 98.25 78 TYR A C 1
ATOM 628 O O . TYR A 1 78 ? -5.342 0.939 8.650 1.00 98.25 78 TYR A O 1
ATOM 636 N N . GLU A 1 79 ? -4.385 1.635 10.571 1.00 97.31 79 GLU A N 1
ATOM 637 C CA . GLU A 1 79 ? -3.102 1.996 10.002 1.00 97.31 79 GLU A CA 1
ATOM 638 C C . GLU A 1 79 ? -2.008 1.126 10.616 1.00 97.31 79 GLU A C 1
ATOM 640 O O . GLU A 1 79 ? -1.999 0.900 11.834 1.00 97.31 79 GLU A O 1
ATOM 645 N N . PHE A 1 80 ? -1.088 0.625 9.797 1.00 95.88 80 PHE A N 1
ATOM 646 C CA . PHE A 1 80 ? -0.005 -0.226 10.276 1.00 95.88 80 PHE A CA 1
ATOM 647 C C . PHE A 1 80 ? 1.207 -0.230 9.348 1.00 95.88 80 PHE A C 1
ATOM 649 O O . PHE A 1 80 ? 1.095 -0.146 8.126 1.00 95.88 80 PHE A O 1
ATOM 656 N N . ALA A 1 81 ? 2.382 -0.385 9.958 1.00 92.75 81 ALA A N 1
ATOM 657 C CA . ALA A 1 81 ? 3.603 -0.715 9.245 1.00 92.75 81 ALA A CA 1
ATOM 658 C C . ALA A 1 81 ? 3.482 -2.104 8.606 1.00 92.75 81 ALA A C 1
ATOM 660 O O . ALA A 1 81 ? 3.052 -3.069 9.241 1.00 92.75 81 ALA A O 1
ATOM 661 N N . CYS A 1 82 ? 3.860 -2.175 7.338 1.00 89.75 82 CYS A N 1
ATOM 662 C CA . CYS A 1 82 ? 3.762 -3.350 6.483 1.00 89.75 82 CYS A CA 1
ATOM 663 C C . CYS A 1 82 ? 5.091 -4.155 6.466 1.00 89.75 82 CYS A C 1
ATOM 665 O O . CYS A 1 82 ? 5.200 -5.198 5.824 1.00 89.75 82 CYS A O 1
ATOM 667 N N . ASP A 1 83 ? 6.088 -3.737 7.254 1.00 76.50 83 ASP A N 1
ATOM 668 C CA . ASP A 1 83 ? 7.402 -4.376 7.378 1.00 76.50 83 ASP A CA 1
ATOM 669 C C . ASP A 1 83 ? 7.333 -5.811 7.929 1.00 76.50 83 ASP A C 1
ATOM 671 O O . ASP A 1 83 ? 8.010 -6.704 7.425 1.00 76.50 83 ASP A O 1
ATOM 675 N N . PHE A 1 84 ? 6.481 -6.088 8.918 1.00 77.81 84 PHE A N 1
ATOM 676 C CA . PHE A 1 84 ? 6.445 -7.404 9.568 1.00 77.81 84 PHE A CA 1
ATOM 677 C C . PHE A 1 84 ? 5.939 -8.551 8.667 1.00 77.81 84 PHE A C 1
ATOM 679 O O . PHE A 1 84 ? 6.133 -9.724 9.004 1.00 77.81 84 PHE A O 1
ATOM 686 N N . PHE A 1 85 ? 5.303 -8.258 7.530 1.00 82.12 85 PHE A N 1
ATOM 687 C CA . PHE A 1 85 ? 4.804 -9.273 6.594 1.00 82.12 85 PHE A CA 1
ATOM 688 C C . PHE A 1 85 ? 5.925 -10.10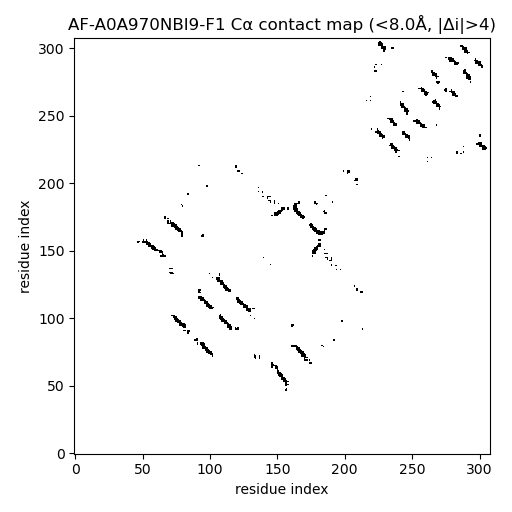0 5.959 1.00 82.12 85 PHE A C 1
ATOM 690 O O . PHE A 1 85 ? 5.706 -11.265 5.623 1.00 82.12 85 PHE A O 1
ATOM 697 N N . HIS A 1 86 ? 7.150 -9.566 5.904 1.00 73.25 86 HIS A N 1
ATOM 698 C CA . HIS A 1 86 ? 8.305 -10.316 5.413 1.00 73.25 86 HIS A CA 1
ATOM 699 C C . HIS A 1 86 ? 8.571 -11.590 6.243 1.00 73.25 86 HIS A C 1
ATOM 701 O O . HIS A 1 86 ? 9.180 -12.540 5.757 1.00 73.25 86 HIS A O 1
ATOM 707 N N . PHE A 1 87 ? 8.146 -11.632 7.516 1.00 72.62 87 PHE A N 1
ATOM 708 C CA . PHE A 1 87 ? 8.283 -12.814 8.380 1.00 72.62 87 PHE A CA 1
ATOM 709 C C . PHE A 1 87 ? 7.279 -13.924 8.036 1.00 72.62 87 PHE A C 1
ATOM 711 O O . PHE A 1 87 ? 7.405 -15.034 8.549 1.00 72.62 87 PHE A O 1
ATOM 718 N N . TYR A 1 88 ? 6.298 -13.622 7.188 1.00 75.06 88 TYR A N 1
ATOM 719 C CA . TYR A 1 88 ? 5.230 -14.517 6.750 1.00 75.06 88 TYR A CA 1
ATOM 720 C C . TYR A 1 88 ? 5.330 -14.846 5.257 1.00 75.06 88 TYR A C 1
ATOM 722 O O . TYR A 1 88 ? 4.341 -15.264 4.663 1.00 75.06 88 TYR A O 1
ATOM 730 N N . GLU A 1 89 ? 6.510 -14.647 4.656 1.00 72.12 89 GLU A N 1
ATOM 731 C CA . GLU A 1 89 ? 6.792 -14.943 3.241 1.00 72.12 89 GLU A CA 1
ATOM 732 C C . GLU A 1 89 ? 5.844 -14.229 2.257 1.00 72.12 89 GLU A C 1
ATOM 734 O O . GLU A 1 89 ? 5.704 -14.644 1.110 1.00 72.12 89 GLU A O 1
ATOM 739 N N . LYS A 1 90 ? 5.212 -13.130 2.692 1.00 70.44 90 LYS A N 1
ATOM 740 C CA . LYS A 1 90 ? 4.437 -12.249 1.820 1.00 70.44 90 LYS A CA 1
ATOM 741 C C . LYS A 1 90 ? 5.368 -11.208 1.216 1.00 70.44 90 LYS A C 1
ATOM 743 O O . LYS A 1 90 ? 6.082 -10.502 1.933 1.00 70.44 90 LYS A O 1
ATOM 748 N N . GLU A 1 91 ? 5.375 -11.150 -0.108 1.00 66.88 91 GLU A N 1
ATOM 749 C CA . GLU A 1 91 ? 6.027 -10.078 -0.843 1.00 66.88 91 GLU A CA 1
ATOM 750 C C . GLU A 1 91 ? 5.232 -8.786 -0.627 1.00 66.88 91 GLU A C 1
ATOM 752 O O . GLU A 1 91 ? 4.008 -8.789 -0.730 1.00 66.88 91 GLU A O 1
ATOM 757 N N . MET A 1 92 ? 5.919 -7.704 -0.265 1.00 75.06 92 MET A N 1
ATOM 758 C CA . MET A 1 92 ? 5.289 -6.427 0.059 1.00 75.06 92 MET A CA 1
ATOM 759 C C . MET A 1 92 ? 5.952 -5.317 -0.733 1.00 75.06 92 MET A C 1
ATOM 761 O O . MET A 1 92 ? 7.173 -5.191 -0.695 1.00 75.06 92 MET A O 1
ATOM 765 N N . ASP A 1 93 ? 5.134 -4.476 -1.359 1.00 84.12 93 ASP A N 1
ATOM 766 C CA . ASP A 1 93 ? 5.585 -3.271 -2.064 1.00 84.12 93 ASP A CA 1
ATOM 767 C C . ASP A 1 93 ? 5.390 -1.998 -1.222 1.00 84.12 93 ASP A C 1
ATOM 769 O O . ASP A 1 93 ? 5.705 -0.891 -1.664 1.00 84.12 93 ASP A O 1
ATOM 773 N N . PHE A 1 94 ? 4.884 -2.146 0.007 1.00 90.25 94 PHE A N 1
ATOM 774 C CA . PHE A 1 94 ? 4.441 -1.049 0.863 1.00 90.25 94 PHE A CA 1
ATOM 775 C C . PHE A 1 94 ? 5.137 -1.069 2.228 1.00 90.25 94 PHE A C 1
ATOM 777 O O . PHE A 1 94 ? 5.264 -2.113 2.865 1.00 90.25 94 PHE A O 1
ATOM 784 N N . GLU A 1 95 ? 5.552 0.105 2.699 1.00 90.56 95 GLU A N 1
ATOM 785 C CA . GLU A 1 95 ? 6.119 0.331 4.034 1.00 90.56 95 GLU A CA 1
ATOM 786 C C . GLU A 1 95 ? 5.032 0.506 5.093 1.00 90.56 95 GLU A C 1
ATOM 788 O O . GLU A 1 95 ? 5.185 0.073 6.236 1.00 90.56 95 GLU A O 1
ATOM 793 N N . TYR A 1 96 ? 3.926 1.146 4.718 1.00 93.44 96 TYR A N 1
ATOM 794 C CA . TYR A 1 96 ? 2.837 1.490 5.622 1.00 93.44 96 TYR A CA 1
ATOM 795 C C . TYR A 1 96 ? 1.521 1.495 4.868 1.00 93.44 96 TYR A C 1
ATOM 797 O O . TYR A 1 96 ? 1.457 1.979 3.739 1.00 93.44 96 TYR A O 1
ATOM 805 N N . CYS A 1 97 ? 0.482 0.981 5.506 1.00 95.62 97 CYS A N 1
ATOM 806 C CA . CYS A 1 97 ? -0.818 0.776 4.899 1.00 95.62 97 CYS A CA 1
ATOM 807 C C . CYS A 1 97 ? -1.899 1.390 5.807 1.00 95.62 97 CYS A C 1
ATOM 809 O O . CYS A 1 97 ? -1.794 1.323 7.034 1.00 95.62 97 CYS A O 1
ATOM 811 N N . SER A 1 98 ? -2.917 2.007 5.211 1.00 97.75 98 SER A N 1
ATOM 812 C CA . SER A 1 98 ? -4.060 2.611 5.900 1.00 97.75 98 SER A CA 1
ATOM 813 C C . SER A 1 98 ? -5.349 2.230 5.188 1.00 97.75 98 SER A C 1
ATOM 815 O O . SER A 1 98 ? -5.483 2.440 3.982 1.00 97.75 98 SER A O 1
ATOM 817 N N . PHE A 1 99 ? -6.295 1.684 5.946 1.00 98.44 99 PHE A N 1
ATOM 818 C CA . PHE A 1 99 ? -7.613 1.302 5.455 1.00 98.44 99 PHE A CA 1
ATOM 819 C C . PHE A 1 99 ? -8.692 1.901 6.346 1.00 98.44 99 PHE A C 1
ATOM 821 O O . PHE A 1 99 ? -8.636 1.774 7.573 1.00 98.44 99 PHE A O 1
ATOM 828 N N . ILE A 1 100 ? -9.688 2.533 5.732 1.00 98.75 100 ILE A N 1
ATOM 829 C CA . ILE A 1 100 ? -10.827 3.142 6.417 1.00 98.75 100 ILE A CA 1
ATOM 830 C C . ILE A 1 100 ? -12.107 2.619 5.781 1.00 98.75 100 ILE A C 1
ATOM 832 O O . ILE A 1 100 ? -12.280 2.679 4.571 1.00 98.75 100 ILE A O 1
ATOM 836 N N . VAL A 1 101 ? -13.029 2.141 6.610 1.00 98.56 101 VAL A N 1
ATOM 837 C CA . VAL A 1 101 ? -14.353 1.683 6.188 1.00 98.56 101 VAL A CA 1
ATOM 838 C C . VAL A 1 101 ? -15.388 2.412 7.031 1.00 98.56 101 VAL A C 1
ATOM 840 O O . VAL A 1 101 ? -15.420 2.266 8.254 1.00 98.56 101 VAL A O 1
ATOM 843 N N . ARG A 1 102 ? -16.237 3.228 6.406 1.00 98.19 102 ARG A N 1
ATOM 844 C CA . ARG A 1 102 ? -17.239 4.036 7.117 1.00 98.19 102 ARG A CA 1
ATOM 845 C C . ARG A 1 102 ? -18.624 3.855 6.526 1.00 98.19 102 ARG A C 1
ATOM 847 O O . ARG A 1 102 ? -18.806 3.929 5.315 1.00 98.19 102 ARG A O 1
ATOM 854 N N . LYS A 1 103 ? -19.615 3.673 7.397 1.00 96.44 103 LYS A N 1
ATOM 855 C CA . LYS A 1 103 ? -21.023 3.672 7.002 1.00 96.44 103 LYS A CA 1
ATOM 856 C C . LYS A 1 103 ? -21.411 5.069 6.517 1.00 96.44 103 LYS A C 1
ATOM 858 O O . LYS A 1 103 ? -21.214 6.048 7.237 1.00 96.44 103 LYS A O 1
ATOM 863 N N . ASP A 1 104 ? -21.994 5.149 5.330 1.00 95.19 104 ASP A N 1
ATOM 864 C CA . ASP A 1 104 ? -22.567 6.369 4.771 1.00 95.19 104 ASP A CA 1
ATOM 865 C C . ASP A 1 104 ? -23.979 6.077 4.263 1.00 95.19 104 ASP A C 1
ATOM 867 O O . ASP A 1 104 ? -24.175 5.509 3.195 1.00 95.19 104 ASP A O 1
ATOM 871 N N . GLN A 1 105 ? -24.982 6.432 5.067 1.00 91.00 105 GLN A N 1
ATOM 872 C CA . GLN A 1 105 ? -26.394 6.147 4.787 1.00 91.00 105 GLN A CA 1
ATOM 873 C C . GLN A 1 105 ? -26.646 4.650 4.505 1.00 91.00 105 GLN A C 1
ATOM 875 O O . GLN A 1 105 ? -26.573 3.839 5.432 1.00 91.00 105 GLN A O 1
ATOM 880 N N . ASP A 1 106 ? -26.937 4.312 3.245 1.00 92.62 106 ASP A N 1
ATOM 881 C CA . ASP A 1 106 ? -27.288 2.974 2.761 1.00 92.62 106 ASP A CA 1
ATOM 882 C C . ASP A 1 106 ? -26.108 2.259 2.071 1.00 92.62 106 ASP A C 1
ATOM 884 O O . ASP A 1 106 ? -26.287 1.211 1.450 1.00 92.62 106 ASP A O 1
ATOM 888 N N . GLN A 1 107 ? -24.903 2.821 2.178 1.00 96.12 107 GLN A N 1
ATOM 889 C CA . GLN A 1 107 ? -23.674 2.289 1.600 1.00 96.12 107 GLN A CA 1
ATOM 890 C C . GLN A 1 107 ? -22.494 2.420 2.567 1.00 96.12 107 GLN A C 1
ATOM 892 O O . GLN A 1 107 ? -22.615 2.893 3.703 1.00 96.12 107 GLN A O 1
ATOM 897 N N . VAL A 1 108 ? -21.335 1.969 2.109 1.00 97.56 108 VAL A N 1
ATOM 898 C CA . VAL A 1 108 ? -20.061 2.064 2.811 1.00 97.56 108 VAL A CA 1
ATOM 899 C C . VAL A 1 108 ? -19.079 2.784 1.912 1.00 97.56 108 VAL A C 1
ATOM 901 O O . VAL A 1 108 ? -19.006 2.491 0.723 1.00 97.56 108 VAL A O 1
ATOM 904 N N . ILE A 1 109 ? -18.308 3.698 2.489 1.00 98.38 109 ILE A N 1
ATOM 905 C CA . ILE A 1 109 ? -17.130 4.240 1.825 1.00 98.38 109 ILE A CA 1
ATOM 906 C C . ILE A 1 109 ? -15.914 3.476 2.329 1.00 98.38 109 ILE A C 1
ATOM 908 O O . ILE A 1 109 ? -15.694 3.398 3.543 1.00 98.38 109 ILE A O 1
ATOM 912 N N . PHE A 1 110 ? -15.164 2.902 1.393 1.00 98.56 110 PHE A N 1
ATOM 913 C CA . PHE A 1 110 ? -13.896 2.234 1.639 1.00 98.56 110 PHE A CA 1
ATOM 914 C C . PHE A 1 110 ? -12.765 3.058 1.027 1.00 98.56 110 PHE A C 1
ATOM 916 O O . PHE A 1 110 ? -12.720 3.273 -0.184 1.00 98.56 110 PHE A O 1
ATOM 923 N N . GLU A 1 111 ? -11.870 3.529 1.886 1.00 98.62 111 GLU A N 1
ATOM 924 C CA . GLU A 1 111 ? -10.682 4.292 1.525 1.00 98.62 111 GLU A CA 1
ATOM 925 C C . GLU A 1 111 ? -9.451 3.436 1.836 1.00 98.62 111 GLU A C 1
ATOM 927 O O . GLU A 1 111 ? -9.341 2.845 2.917 1.00 98.62 111 GLU A O 1
ATOM 932 N N . GLY A 1 112 ? -8.519 3.374 0.891 1.00 97.88 112 GLY A N 1
ATOM 933 C CA . GLY A 1 112 ? -7.256 2.670 1.051 1.00 97.88 112 GLY A CA 1
ATOM 934 C C . GLY A 1 112 ? -6.105 3.550 0.601 1.00 97.88 112 GLY A C 1
ATOM 935 O O . GLY A 1 112 ? -6.157 4.144 -0.472 1.00 97.88 112 GLY A O 1
ATOM 936 N N . SER A 1 113 ? -5.044 3.609 1.400 1.00 97.19 113 SER A N 1
ATOM 937 C CA . SER A 1 113 ? -3.796 4.254 1.000 1.00 97.19 113 SER A CA 1
ATOM 938 C C . SER A 1 113 ? -2.572 3.486 1.487 1.00 97.19 113 SER A C 1
ATOM 940 O O . SER A 1 113 ? -2.603 2.827 2.530 1.00 97.19 113 SER A O 1
ATOM 942 N N . ALA A 1 114 ? -1.475 3.583 0.740 1.00 95.12 114 ALA A N 1
ATOM 943 C CA . ALA A 1 114 ? -0.204 2.995 1.134 1.00 95.12 114 ALA A CA 1
ATOM 944 C C . ALA A 1 114 ? 0.991 3.873 0.781 1.00 95.12 114 ALA A C 1
ATOM 946 O O . ALA A 1 114 ? 1.058 4.509 -0.272 1.00 95.12 114 ALA A O 1
ATOM 947 N N . ILE A 1 115 ? 1.981 3.836 1.666 1.00 92.50 115 ILE A N 1
ATOM 948 C CA . ILE A 1 115 ? 3.303 4.401 1.435 1.00 92.50 115 ILE A CA 1
ATOM 949 C C . ILE A 1 115 ? 4.155 3.298 0.814 1.00 92.50 115 ILE A C 1
ATOM 951 O O . ILE A 1 115 ? 4.325 2.252 1.445 1.00 92.50 115 ILE A O 1
ATOM 955 N N . PRO A 1 116 ? 4.672 3.493 -0.407 1.00 90.38 116 PRO A N 1
ATOM 956 C CA . PRO A 1 116 ? 5.451 2.469 -1.078 1.00 90.38 116 PRO A CA 1
ATOM 957 C C . PRO A 1 116 ? 6.844 2.324 -0.476 1.00 90.38 116 PRO A C 1
ATOM 959 O O . PRO A 1 116 ? 7.404 3.278 0.066 1.00 90.38 116 PRO A O 1
ATOM 962 N N . LEU A 1 117 ? 7.435 1.148 -0.671 1.00 84.88 117 LEU A N 1
ATOM 963 C CA . LEU A 1 117 ? 8.880 0.979 -0.579 1.00 84.88 117 LEU A CA 1
ATOM 964 C C . LEU A 1 117 ? 9.592 1.855 -1.614 1.00 84.88 117 LEU A C 1
ATOM 966 O O . LEU A 1 117 ? 9.047 2.212 -2.660 1.00 84.88 117 LEU A O 1
ATOM 970 N N . VAL A 1 118 ? 10.856 2.178 -1.341 1.00 80.31 118 VAL A N 1
ATOM 971 C CA . VAL A 1 118 ? 11.700 2.938 -2.271 1.00 80.31 118 VAL A CA 1
ATOM 972 C C . VAL A 1 118 ? 11.715 2.279 -3.655 1.00 80.31 118 VAL A C 1
ATOM 974 O O . VAL A 1 118 ? 12.122 1.130 -3.801 1.00 80.31 118 VAL A O 1
ATOM 977 N N . GLY A 1 119 ? 11.323 3.042 -4.678 1.00 74.94 119 GLY A N 1
ATOM 978 C CA . GLY A 1 119 ? 11.266 2.572 -6.066 1.00 74.94 119 GLY A CA 1
ATOM 979 C C . GLY A 1 119 ? 9.959 1.875 -6.453 1.00 74.94 119 GLY A C 1
ATOM 980 O O . GLY A 1 119 ? 9.836 1.480 -7.605 1.00 74.94 119 GLY A O 1
ATOM 981 N N . MET A 1 120 ? 8.998 1.762 -5.532 1.00 84.31 120 MET A N 1
ATOM 982 C CA . MET A 1 120 ? 7.642 1.275 -5.794 1.00 84.31 120 MET A CA 1
ATOM 983 C C . MET A 1 120 ? 6.637 2.431 -5.851 1.00 84.31 120 MET A C 1
ATOM 985 O O . MET A 1 120 ? 6.946 3.579 -5.514 1.00 84.31 120 MET A O 1
ATOM 989 N N . LYS A 1 121 ? 5.407 2.123 -6.269 1.00 86.19 121 LYS A N 1
ATOM 990 C CA . LYS A 1 121 ? 4.287 3.066 -6.311 1.00 86.19 121 LYS A CA 1
ATOM 991 C C . LYS A 1 121 ? 3.246 2.683 -5.262 1.00 86.19 121 LYS A C 1
ATOM 993 O O . LYS A 1 121 ? 2.871 1.522 -5.166 1.00 86.19 121 LYS A O 1
ATOM 998 N N . GLY A 1 122 ? 2.808 3.660 -4.470 1.00 90.38 122 GLY A N 1
ATOM 999 C CA . GLY A 1 122 ? 1.729 3.472 -3.501 1.00 90.38 122 GLY A CA 1
ATOM 1000 C C . GLY A 1 122 ? 0.362 3.506 -4.175 1.00 90.38 122 GLY A C 1
ATOM 1001 O O . GLY A 1 122 ? 0.243 3.891 -5.342 1.00 90.38 122 GLY A O 1
ATOM 1002 N N . PHE A 1 123 ? -0.672 3.166 -3.417 1.00 93.38 123 PHE A N 1
ATOM 1003 C CA . PHE A 1 123 ? -2.060 3.365 -3.819 1.00 93.38 123 PHE A CA 1
ATOM 1004 C C . PHE A 1 123 ? -2.728 4.428 -2.947 1.00 93.38 123 PHE A C 1
ATOM 1006 O O . PHE A 1 123 ? -2.302 4.679 -1.820 1.00 93.38 123 PHE A O 1
ATOM 1013 N N . ASP A 1 124 ? -3.760 5.053 -3.501 1.00 95.94 124 ASP A N 1
ATOM 1014 C CA . ASP A 1 124 ? -4.659 5.988 -2.829 1.00 95.94 124 ASP A CA 1
ATOM 1015 C C . ASP A 1 124 ? -5.989 5.947 -3.586 1.00 95.94 124 ASP A C 1
ATOM 1017 O O . ASP A 1 124 ? -6.033 6.268 -4.780 1.00 95.94 124 ASP A O 1
ATOM 1021 N N . PHE A 1 125 ? -7.042 5.456 -2.939 1.00 97.00 125 PHE A N 1
ATOM 1022 C CA . PHE A 1 125 ? -8.351 5.281 -3.555 1.00 97.00 125 PHE A CA 1
ATOM 1023 C C . PHE A 1 125 ? -9.488 5.473 -2.550 1.00 97.00 125 PHE A C 1
ATOM 1025 O O . PHE A 1 125 ? -9.330 5.287 -1.345 1.00 97.00 125 PHE A O 1
ATOM 1032 N N . GLU A 1 126 ? -10.666 5.774 -3.092 1.00 97.94 126 GLU A N 1
ATOM 1033 C CA . GLU A 1 126 ? -11.946 5.797 -2.390 1.00 97.94 126 GLU A CA 1
ATOM 1034 C C . GLU A 1 126 ? -12.988 5.125 -3.291 1.00 97.94 126 GLU A C 1
ATOM 1036 O O . GLU A 1 126 ? -13.131 5.502 -4.459 1.00 97.94 126 GLU A O 1
ATOM 1041 N N . ILE A 1 127 ? -13.698 4.122 -2.769 1.00 97.81 127 ILE A N 1
ATOM 1042 C CA . ILE A 1 127 ? -14.761 3.412 -3.488 1.00 97.81 127 ILE A CA 1
ATOM 1043 C C . ILE A 1 127 ? -16.015 3.238 -2.627 1.00 97.81 127 ILE A C 1
ATOM 1045 O O . ILE A 1 127 ? -15.954 3.157 -1.398 1.00 97.81 127 ILE A O 1
ATOM 1049 N N . GLU A 1 128 ? -17.168 3.167 -3.292 1.00 97.88 128 GLU A N 1
ATOM 1050 C CA . GLU A 1 128 ? -18.465 2.899 -2.666 1.00 97.88 128 GLU A CA 1
ATOM 1051 C C . GLU A 1 128 ? -18.776 1.400 -2.717 1.00 97.88 128 GLU A C 1
ATOM 1053 O O . GLU A 1 128 ? -18.700 0.774 -3.778 1.00 97.88 128 GLU A O 1
ATOM 1058 N N . LEU A 1 129 ? -19.154 0.827 -1.574 1.00 97.69 129 LEU A N 1
ATOM 1059 C CA . LEU A 1 129 ? -19.423 -0.599 -1.406 1.00 97.69 129 LEU A CA 1
ATOM 1060 C C . LEU A 1 129 ? -20.771 -0.860 -0.712 1.00 97.69 129 LEU A C 1
ATOM 1062 O O . LEU A 1 129 ? -21.292 0.006 -0.001 1.00 97.69 129 LEU A O 1
ATOM 1066 N N . PRO A 1 130 ? -21.348 -2.067 -0.863 1.00 97.31 130 PRO A N 1
ATOM 1067 C CA . PRO A 1 130 ? -22.547 -2.459 -0.126 1.00 97.31 130 PRO A CA 1
ATOM 1068 C C . PRO A 1 130 ? -22.321 -2.501 1.393 1.00 97.31 130 PRO A C 1
ATOM 1070 O O . PRO A 1 130 ? -21.231 -2.837 1.861 1.00 97.31 130 PRO A O 1
ATOM 1073 N N . LEU A 1 131 ? -23.387 -2.267 2.172 1.00 96.50 131 LEU A N 1
ATOM 1074 C CA . LEU A 1 131 ? -23.372 -2.377 3.643 1.00 96.50 131 LEU A CA 1
ATOM 1075 C C . LEU A 1 131 ? -22.875 -3.731 4.165 1.00 96.50 131 LEU A C 1
ATOM 1077 O O . LEU A 1 131 ? -22.277 -3.766 5.237 1.00 96.50 131 LEU A O 1
ATOM 1081 N N . THR A 1 132 ? -23.064 -4.813 3.403 1.00 96.38 132 THR A N 1
ATOM 1082 C CA . THR A 1 132 ? -22.606 -6.164 3.772 1.00 96.38 132 THR A CA 1
ATOM 1083 C C . THR A 1 132 ? -21.095 -6.244 3.988 1.00 96.38 132 THR A C 1
ATOM 1085 O O . THR A 1 132 ? -20.645 -7.075 4.763 1.00 96.38 132 THR A O 1
ATOM 1088 N N . THR A 1 133 ? -20.315 -5.327 3.406 1.00 97.62 133 THR A N 1
ATOM 1089 C CA . THR A 1 133 ? -18.864 -5.218 3.643 1.00 97.62 133 THR A CA 1
ATOM 1090 C C . THR A 1 133 ? -18.527 -5.075 5.131 1.00 97.62 133 THR A C 1
ATOM 1092 O O . THR A 1 133 ? -17.527 -5.610 5.602 1.00 97.62 133 THR A O 1
ATOM 1095 N N . LEU A 1 134 ? -19.361 -4.358 5.897 1.00 97.88 134 LEU A N 1
ATOM 1096 C CA . LEU A 1 134 ? -19.169 -4.199 7.341 1.00 97.88 134 LEU A CA 1
ATOM 1097 C C . LEU A 1 134 ? -19.466 -5.497 8.104 1.00 97.88 134 LEU A C 1
ATOM 1099 O O . LEU A 1 134 ? -18.818 -5.755 9.117 1.00 97.88 134 LEU A O 1
ATOM 1103 N N . ASP A 1 135 ? -20.398 -6.317 7.612 1.00 96.75 135 ASP A N 1
ATOM 1104 C CA . ASP A 1 135 ? -20.698 -7.633 8.186 1.00 96.75 135 ASP A CA 1
ATOM 1105 C C . ASP A 1 135 ? -19.549 -8.620 7.916 1.00 96.75 135 ASP A C 1
ATOM 1107 O O . ASP A 1 135 ? -19.129 -9.346 8.820 1.00 96.75 135 ASP A O 1
ATOM 1111 N N . ASP A 1 136 ? -18.987 -8.600 6.704 1.00 97.56 136 ASP A N 1
ATOM 1112 C CA . ASP A 1 136 ? -17.833 -9.425 6.331 1.00 97.56 136 ASP A CA 1
ATOM 1113 C C . ASP A 1 136 ? -16.587 -9.032 7.144 1.00 97.56 136 ASP A C 1
ATOM 1115 O O . ASP A 1 136 ? -15.903 -9.887 7.713 1.00 97.56 136 ASP A O 1
ATOM 1119 N N . LEU A 1 137 ? -16.344 -7.727 7.313 1.00 97.81 137 LEU A N 1
ATOM 1120 C CA . LEU A 1 137 ? -15.284 -7.219 8.185 1.00 97.81 137 LEU A CA 1
ATOM 1121 C C . LEU A 1 137 ? -15.505 -7.622 9.653 1.00 97.81 137 LEU A C 1
ATOM 1123 O O . LEU A 1 137 ? -14.555 -7.996 10.348 1.00 97.81 137 LEU A O 1
ATOM 1127 N N . GLN A 1 138 ? -16.752 -7.588 10.137 1.00 97.25 138 GLN A N 1
ATOM 1128 C CA . GLN A 1 138 ? -17.084 -8.057 11.482 1.00 97.25 138 GLN A CA 1
ATOM 1129 C C . GLN A 1 138 ? -16.774 -9.549 11.659 1.00 97.25 138 GLN A C 1
ATOM 1131 O O . GLN A 1 138 ? -16.326 -9.943 12.738 1.00 97.25 138 GLN A O 1
ATOM 1136 N N . ALA A 1 139 ? -16.963 -10.375 10.627 1.00 96.25 139 ALA A N 1
ATOM 1137 C CA . ALA A 1 139 ? -16.619 -11.793 10.681 1.00 96.25 139 ALA A CA 1
ATOM 1138 C C . ALA A 1 139 ? -15.108 -12.008 10.886 1.00 96.25 139 ALA A C 1
ATOM 1140 O O . ALA A 1 139 ? -14.723 -12.814 11.735 1.00 96.25 139 ALA A O 1
ATOM 1141 N N . ILE A 1 140 ? -14.258 -11.225 10.208 1.00 96.38 140 ILE A N 1
ATOM 1142 C CA . ILE A 1 140 ? -12.801 -11.234 10.438 1.00 96.38 140 ILE A CA 1
ATOM 1143 C C . ILE A 1 140 ? -12.478 -10.799 11.875 1.00 96.38 140 ILE A C 1
ATOM 1145 O O . ILE A 1 140 ? -11.696 -11.444 12.573 1.00 96.38 140 ILE A O 1
ATOM 1149 N N . ILE A 1 141 ? -13.114 -9.731 12.364 1.00 95.19 141 ILE A N 1
ATOM 1150 C CA . ILE A 1 141 ? -12.923 -9.247 13.743 1.00 95.19 141 ILE A CA 1
ATOM 1151 C C . ILE A 1 141 ? -13.358 -10.284 14.788 1.00 95.19 141 ILE A C 1
ATOM 1153 O O . ILE A 1 141 ? -12.805 -10.292 15.885 1.00 95.19 141 ILE A O 1
ATOM 1157 N N . ASP A 1 142 ? -14.327 -11.142 14.476 1.00 93.69 142 ASP A N 1
ATOM 1158 C CA . ASP A 1 142 ? -14.820 -12.188 15.374 1.00 93.69 142 ASP A CA 1
ATOM 1159 C C . ASP A 1 142 ? -13.951 -13.450 15.363 1.00 93.69 142 ASP A C 1
ATOM 1161 O O . ASP A 1 142 ? -13.819 -14.116 16.394 1.00 93.69 142 ASP A O 1
ATOM 1165 N N . GLU A 1 143 ? -13.350 -13.780 14.218 1.00 95.88 143 GLU A N 1
ATOM 1166 C CA . GLU A 1 143 ? -12.430 -14.912 14.083 1.00 95.88 143 GLU A CA 1
ATOM 1167 C C . GLU A 1 143 ? -11.148 -14.703 14.902 1.00 95.88 143 GLU A C 1
ATOM 1169 O O . GLU A 1 143 ? -10.631 -15.635 15.532 1.00 95.88 143 GLU A O 1
ATOM 1174 N N . TYR A 1 144 ? -10.655 -13.465 14.947 1.00 94.62 144 TYR A N 1
ATOM 1175 C CA . TYR A 1 144 ? -9.451 -13.104 15.685 1.00 94.62 144 TYR A CA 1
ATOM 1176 C C . TYR A 1 144 ? -9.791 -12.373 16.991 1.00 94.62 144 TYR A C 1
ATOM 1178 O O . TYR A 1 144 ? -10.733 -11.598 17.052 1.00 94.62 144 TYR A O 1
ATOM 1186 N N . PRO A 1 145 ? -9.011 -12.522 18.077 1.00 89.38 145 PRO A N 1
ATOM 1187 C CA . PRO A 1 145 ? -9.309 -11.868 19.354 1.00 89.38 145 PRO A CA 1
ATOM 1188 C C . PRO A 1 145 ? -8.959 -10.361 19.358 1.00 89.38 145 PRO A C 1
ATOM 1190 O O . PRO A 1 145 ? -8.290 -9.882 20.272 1.00 89.38 145 PRO A O 1
ATOM 1193 N N . VAL A 1 146 ? -9.408 -9.583 18.365 1.00 95.25 146 VAL A N 1
ATOM 1194 C CA . VAL A 1 146 ? -9.073 -8.155 18.181 1.00 95.25 146 VAL A CA 1
ATOM 1195 C C . VAL A 1 146 ? -9.474 -7.319 19.401 1.00 95.25 146 VAL A C 1
ATOM 1197 O O . VAL A 1 146 ? -8.702 -6.485 19.881 1.00 95.25 146 VAL A O 1
ATOM 1200 N N . ALA A 1 147 ? -10.640 -7.600 19.992 1.00 95.25 147 ALA A N 1
ATOM 1201 C CA . ALA A 1 147 ? -11.113 -6.925 21.202 1.00 95.25 147 ALA A CA 1
ATOM 1202 C C . ALA A 1 147 ? -10.174 -7.109 22.415 1.00 95.25 147 ALA A C 1
ATOM 1204 O O . ALA A 1 147 ? -10.160 -6.270 23.323 1.00 95.25 147 ALA A O 1
ATOM 1205 N N . ALA A 1 148 ? -9.326 -8.148 22.433 1.00 94.94 148 ALA A N 1
ATOM 1206 C CA . ALA A 1 148 ? -8.333 -8.338 23.490 1.00 94.94 148 ALA A CA 1
ATOM 1207 C C . ALA A 1 148 ? -7.299 -7.195 23.530 1.00 94.94 148 ALA A C 1
ATOM 1209 O O . ALA A 1 148 ? -6.809 -6.846 24.612 1.00 94.94 148 ALA A O 1
ATOM 1210 N N . SER A 1 149 ? -7.035 -6.552 22.389 1.00 95.56 149 SER A N 1
ATOM 1211 C CA . SER A 1 149 ? -6.138 -5.398 22.267 1.00 95.56 149 SER A CA 1
ATOM 1212 C C . SER A 1 149 ? -6.770 -4.062 22.667 1.00 95.56 149 SER A C 1
ATOM 1214 O O . SER A 1 149 ? -6.055 -3.069 22.789 1.00 95.56 149 SER A O 1
ATOM 1216 N N . ASN A 1 150 ? -8.080 -4.009 22.940 1.00 97.44 150 ASN A N 1
ATOM 1217 C CA . ASN A 1 150 ? -8.766 -2.752 23.244 1.00 97.44 150 ASN A CA 1
ATOM 1218 C C . ASN A 1 150 ? -8.145 -2.012 24.444 1.00 97.44 150 ASN A C 1
ATOM 1220 O O . ASN A 1 150 ? -7.891 -2.601 25.493 1.00 97.44 150 ASN A O 1
ATOM 1224 N N . GLY A 1 151 ? -7.918 -0.712 24.328 1.00 96.00 151 GLY A N 1
ATOM 1225 C CA . GLY A 1 151 ? -7.291 0.119 25.347 1.00 96.00 151 GLY A CA 1
ATOM 1226 C C . GLY A 1 151 ? -5.763 0.103 25.344 1.00 96.00 151 GLY A C 1
ATOM 1227 O O . GLY A 1 151 ? -5.188 0.818 26.168 1.00 96.00 151 GLY A O 1
ATOM 1228 N N . THR A 1 152 ? -5.097 -0.657 24.465 1.00 97.38 152 THR A N 1
ATOM 1229 C CA . THR A 1 152 ? -3.642 -0.548 24.253 1.00 97.38 152 THR A CA 1
ATOM 1230 C C . THR A 1 152 ? -3.297 0.867 23.800 1.00 97.38 152 THR A C 1
ATOM 1232 O O . THR A 1 152 ? -3.897 1.392 22.865 1.00 97.38 152 THR A O 1
ATOM 1235 N N . ASN A 1 153 ? -2.355 1.513 24.488 1.00 96.50 153 ASN A N 1
ATOM 1236 C CA . ASN A 1 153 ? -1.917 2.864 24.145 1.00 96.50 153 ASN A CA 1
ATOM 1237 C C . ASN A 1 153 ? -0.460 3.053 24.556 1.00 96.50 153 ASN A C 1
ATOM 1239 O O . ASN A 1 153 ? -0.164 3.449 25.688 1.00 96.50 153 ASN A O 1
ATOM 1243 N N . ILE A 1 154 ? 0.444 2.732 23.639 1.00 95.75 154 ILE A N 1
ATOM 1244 C CA . ILE A 1 154 ? 1.879 2.796 23.865 1.00 95.75 154 ILE A CA 1
ATOM 1245 C C . ILE A 1 154 ? 2.497 3.821 22.921 1.00 95.75 154 ILE A C 1
ATOM 1247 O O . ILE A 1 154 ? 2.206 3.870 21.728 1.00 95.75 154 ILE A O 1
ATOM 1251 N N . PHE A 1 155 ? 3.350 4.668 23.487 1.00 94.19 155 PHE A N 1
ATOM 1252 C CA . PHE A 1 155 ? 4.025 5.724 22.755 1.00 94.19 155 PHE A CA 1
ATOM 1253 C C . PHE A 1 155 ? 5.524 5.715 23.036 1.00 94.19 155 PHE A C 1
ATOM 1255 O O . PHE A 1 155 ? 5.945 5.817 24.189 1.00 94.19 155 PHE A O 1
ATOM 1262 N N . THR A 1 156 ? 6.329 5.661 21.985 1.00 93.75 156 THR A N 1
ATOM 1263 C CA . THR A 1 156 ? 7.782 5.800 22.009 1.00 93.75 156 THR A CA 1
ATOM 1264 C C . THR A 1 156 ? 8.161 7.113 21.329 1.00 93.75 156 THR A C 1
ATOM 1266 O O . THR A 1 156 ? 7.831 7.345 20.166 1.00 93.75 156 THR A O 1
ATOM 1269 N N . ALA A 1 157 ? 8.831 7.993 22.074 1.00 89.56 157 ALA A N 1
ATOM 1270 C CA . ALA A 1 157 ? 9.219 9.316 21.595 1.00 89.56 157 ALA A CA 1
ATOM 1271 C C . ALA A 1 157 ? 10.420 9.261 20.637 1.00 89.56 157 ALA A C 1
ATOM 1273 O O . ALA A 1 157 ? 11.403 8.568 20.911 1.00 89.56 157 ALA A O 1
ATOM 1274 N N . GLY A 1 158 ? 10.369 10.058 19.567 1.00 84.94 158 GLY A N 1
ATOM 1275 C CA . GLY A 1 158 ? 11.465 10.191 18.603 1.00 84.94 158 GLY A CA 1
ATOM 1276 C C . GLY A 1 158 ? 11.478 9.164 17.476 1.00 84.94 158 GLY A C 1
ATOM 1277 O O . GLY A 1 158 ? 12.480 9.083 16.773 1.00 84.94 158 GLY A O 1
ATOM 1278 N N . LEU A 1 159 ? 10.413 8.378 17.316 1.00 87.19 159 LEU A N 1
ATOM 1279 C CA . LEU A 1 159 ? 10.282 7.502 16.157 1.00 87.19 159 LEU A CA 1
ATOM 1280 C C . LEU A 1 159 ? 9.899 8.306 14.904 1.00 87.19 159 LEU A C 1
ATOM 1282 O O . LEU A 1 159 ? 9.175 9.302 15.026 1.00 87.19 159 LEU A O 1
ATOM 1286 N N . PRO A 1 160 ? 10.377 7.885 13.718 1.00 84.44 160 PRO A N 1
ATOM 1287 C CA . PRO A 1 160 ? 9.842 8.349 12.443 1.00 84.44 160 PRO A CA 1
ATOM 1288 C C . PRO A 1 160 ? 8.311 8.207 12.372 1.00 84.44 160 PRO A C 1
ATOM 1290 O O . PRO A 1 160 ? 7.736 7.390 13.100 1.00 84.44 160 PRO A O 1
ATOM 1293 N N . PRO A 1 161 ? 7.637 8.975 11.498 1.00 83.12 161 PRO A N 1
ATOM 1294 C CA . PRO A 1 161 ? 6.255 8.674 11.131 1.00 83.12 161 PRO A CA 1
ATOM 1295 C C . PRO A 1 161 ? 6.151 7.283 10.481 1.00 83.12 161 PRO A C 1
ATOM 1297 O O . PRO A 1 161 ? 7.162 6.706 10.086 1.00 83.12 161 PRO A O 1
ATOM 1300 N N . ASN A 1 162 ? 4.922 6.778 10.338 1.00 85.25 162 ASN A N 1
ATOM 1301 C CA . ASN A 1 162 ? 4.611 5.542 9.602 1.00 85.25 162 ASN A CA 1
ATOM 1302 C C . ASN A 1 162 ? 5.263 4.283 10.193 1.00 85.25 162 ASN A C 1
ATOM 1304 O O . ASN A 1 162 ? 5.632 3.350 9.488 1.00 85.25 162 ASN A O 1
ATOM 1308 N N . ILE A 1 163 ? 5.410 4.271 11.518 1.00 87.12 163 ILE A N 1
ATOM 1309 C CA . ILE A 1 163 ? 5.866 3.117 12.288 1.00 87.12 163 ILE A CA 1
ATOM 1310 C C . ILE A 1 163 ? 4.783 2.740 13.291 1.00 87.12 163 ILE A C 1
ATOM 1312 O O . ILE A 1 163 ? 4.121 3.597 13.886 1.00 87.12 163 ILE A O 1
ATOM 1316 N N . GLY A 1 164 ? 4.666 1.436 13.520 1.00 93.06 164 GLY A N 1
ATOM 1317 C CA . GLY A 1 164 ? 3.731 0.872 14.472 1.00 93.06 164 GLY A CA 1
ATOM 1318 C C . GLY A 1 164 ? 2.337 0.745 13.884 1.00 93.06 164 GLY A C 1
ATOM 1319 O O . GLY A 1 164 ? 2.198 0.442 12.704 1.00 93.06 164 GLY A O 1
ATOM 1320 N N . SER A 1 165 ? 1.311 0.912 14.714 1.00 95.94 165 SER A N 1
ATOM 1321 C CA . SER A 1 165 ? -0.076 0.743 14.286 1.00 95.94 165 SER A CA 1
ATOM 1322 C C . SER A 1 165 ? -1.089 1.480 15.165 1.00 95.94 165 SER A C 1
ATOM 1324 O O . SER A 1 165 ? -0.853 1.711 16.359 1.00 95.94 165 SER A O 1
ATOM 1326 N N . ASP A 1 166 ? -2.223 1.834 14.561 1.00 97.00 166 ASP A N 1
ATOM 1327 C CA . ASP A 1 166 ? -3.361 2.518 15.184 1.00 97.00 166 ASP A CA 1
ATOM 1328 C C . ASP A 1 166 ? -4.673 1.930 14.634 1.00 97.00 166 ASP A C 1
ATOM 1330 O O . ASP A 1 166 ? -5.011 2.114 13.467 1.00 97.00 166 ASP A O 1
ATOM 1334 N N . LEU A 1 167 ? -5.378 1.161 15.469 1.00 98.44 167 LEU A N 1
ATOM 1335 C CA . LEU A 1 167 ? -6.680 0.564 15.175 1.00 98.44 167 LEU A CA 1
ATOM 1336 C C . LEU A 1 167 ? -7.778 1.336 15.903 1.00 98.44 167 LEU A C 1
ATOM 1338 O O . LEU A 1 167 ? -7.719 1.519 17.126 1.00 98.44 167 LEU A O 1
ATOM 1342 N N . ARG A 1 168 ? -8.851 1.642 15.175 1.00 98.50 168 ARG A N 1
ATOM 1343 C CA . ARG A 1 168 ? -10.114 2.122 15.726 1.00 98.50 168 ARG A CA 1
ATOM 1344 C C . ARG A 1 168 ? -11.298 1.426 15.067 1.00 98.50 168 ARG A C 1
ATOM 1346 O O . ARG A 1 168 ? -11.388 1.362 13.849 1.00 98.50 168 ARG A O 1
ATOM 1353 N N . ILE A 1 169 ? -12.228 0.960 15.891 1.00 98.44 169 ILE A N 1
ATOM 1354 C CA . ILE A 1 169 ? -13.500 0.377 15.470 1.00 98.44 169 ILE A CA 1
ATOM 1355 C C . ILE A 1 169 ? -14.583 0.987 16.349 1.00 98.44 169 ILE A C 1
ATOM 1357 O O . ILE A 1 169 ? -14.532 0.823 17.568 1.00 98.44 169 ILE A O 1
ATOM 1361 N N . ASP A 1 170 ? -15.550 1.668 15.748 1.00 98.38 170 ASP A N 1
ATOM 1362 C CA . ASP A 1 170 ? -16.708 2.220 16.441 1.00 98.38 170 ASP A CA 1
ATOM 1363 C C . ASP A 1 170 ? -17.968 1.455 16.022 1.00 98.38 170 ASP A C 1
ATOM 1365 O O . ASP A 1 170 ? -18.184 1.171 14.839 1.00 98.38 170 ASP A O 1
ATOM 1369 N N . TYR A 1 171 ? -18.821 1.158 16.999 1.00 97.94 171 TYR A N 1
ATOM 1370 C CA . TYR A 1 171 ? -20.059 0.409 16.813 1.00 97.94 171 TYR A CA 1
ATOM 1371 C C . TYR A 1 171 ? -21.287 1.300 17.016 1.00 97.94 171 TYR A C 1
ATOM 1373 O O . TYR A 1 171 ? -21.251 2.265 17.781 1.00 97.94 171 TYR A O 1
ATOM 1381 N N . ALA A 1 172 ? -22.414 0.939 16.398 1.00 96.00 172 ALA A N 1
ATOM 1382 C CA . ALA A 1 172 ? -23.678 1.674 16.524 1.00 96.00 172 ALA A CA 1
ATOM 1383 C C . ALA A 1 172 ? -24.189 1.769 17.977 1.00 96.00 172 ALA A C 1
ATOM 1385 O O . ALA A 1 172 ? -24.850 2.743 18.341 1.00 96.00 172 ALA A O 1
ATOM 1386 N N . SER A 1 173 ? -23.845 0.795 18.831 1.00 96.50 173 SER A N 1
ATOM 1387 C CA . SER A 1 173 ? -24.159 0.808 20.268 1.00 96.50 173 SER A CA 1
ATOM 1388 C C . SER A 1 173 ? -23.429 1.909 21.052 1.00 96.50 173 SER A C 1
ATOM 1390 O O . SER A 1 173 ? -23.800 2.204 22.189 1.00 96.50 173 SER A O 1
ATOM 1392 N N . GLY A 1 174 ? -22.388 2.510 20.467 1.00 96.00 174 GLY A N 1
ATOM 1393 C CA . GLY A 1 174 ? -21.436 3.388 21.145 1.00 96.00 174 GLY A CA 1
ATOM 1394 C C . GLY A 1 174 ? -20.264 2.645 21.796 1.00 96.00 174 GLY A C 1
ATOM 1395 O O . GLY A 1 174 ? -19.391 3.288 22.379 1.00 96.00 174 GLY A O 1
ATOM 1396 N N . GLU A 1 175 ? -20.220 1.312 21.708 1.00 96.62 175 GLU A N 1
ATOM 1397 C CA . GLU A 1 175 ? -19.013 0.544 22.018 1.00 96.62 175 GLU A CA 1
ATOM 1398 C C . GLU A 1 175 ? -17.906 0.827 20.995 1.00 96.62 175 GLU A C 1
ATOM 1400 O O . GLU A 1 175 ? -18.163 1.243 19.864 1.00 96.62 175 GLU A O 1
ATOM 1405 N N . GLY A 1 176 ? -16.658 0.576 21.391 1.00 96.75 176 GLY A N 1
ATOM 1406 C CA . GLY A 1 176 ? -15.525 0.751 20.497 1.00 96.75 176 GLY A CA 1
ATOM 1407 C C . GLY A 1 176 ? -14.288 -0.024 20.919 1.00 96.75 176 GLY A C 1
ATOM 1408 O O . GLY A 1 176 ? -14.066 -0.311 22.104 1.00 96.75 176 GLY A O 1
ATOM 1409 N N . ILE A 1 177 ? -13.473 -0.342 19.919 1.00 97.81 177 ILE A N 1
ATOM 1410 C CA . ILE A 1 177 ? -12.129 -0.882 20.076 1.00 97.81 177 ILE A CA 1
ATOM 1411 C C . ILE A 1 177 ? -11.151 0.203 19.649 1.00 97.81 177 ILE A C 1
ATOM 1413 O O . ILE A 1 177 ? -11.235 0.720 18.542 1.00 97.81 177 ILE A O 1
ATOM 1417 N N . TYR A 1 178 ? -10.207 0.527 20.524 1.00 97.94 178 TYR A N 1
ATOM 1418 C CA . TYR A 1 178 ? -9.084 1.398 20.202 1.00 97.94 178 TYR A CA 1
ATOM 1419 C C . TYR A 1 178 ? -7.785 0.747 20.662 1.00 97.94 178 TYR A C 1
ATOM 1421 O O . TYR A 1 178 ? -7.669 0.373 21.832 1.00 97.94 178 TYR A O 1
ATOM 1429 N N . ALA A 1 179 ? -6.806 0.622 19.774 1.00 98.00 179 ALA A N 1
ATOM 1430 C CA . ALA A 1 179 ? -5.506 0.054 20.102 1.00 98.00 179 ALA A CA 1
ATOM 1431 C C . ALA A 1 179 ? -4.402 0.761 19.319 1.00 98.00 179 ALA A C 1
ATOM 1433 O O . ALA A 1 179 ? -4.422 0.773 18.095 1.00 98.00 179 ALA A O 1
ATOM 1434 N N . ARG A 1 180 ? -3.410 1.305 20.027 1.00 97.00 180 ARG A N 1
ATOM 1435 C CA . ARG A 1 180 ? -2.288 2.020 19.416 1.00 97.00 180 ARG A CA 1
ATOM 1436 C C . ARG A 1 180 ? -0.953 1.658 20.053 1.00 97.00 180 ARG A C 1
ATOM 1438 O O . ARG A 1 180 ? -0.805 1.736 21.274 1.00 97.00 180 ARG A O 1
ATOM 1445 N N . ASP A 1 181 ? 0.036 1.368 19.219 1.00 95.94 181 ASP A N 1
ATOM 1446 C CA . ASP A 1 181 ? 1.457 1.325 19.569 1.00 95.94 181 ASP A CA 1
ATOM 1447 C C . ASP A 1 181 ? 2.240 1.936 18.401 1.00 95.94 181 ASP A C 1
ATOM 1449 O O . ASP A 1 181 ? 2.319 1.342 17.335 1.00 95.94 181 ASP A O 1
ATOM 1453 N N . ASN A 1 182 ? 2.836 3.120 18.573 1.00 93.94 182 ASN A N 1
ATOM 1454 C CA . ASN A 1 182 ? 3.585 3.783 17.489 1.00 93.94 182 ASN A CA 1
ATOM 1455 C C . ASN A 1 182 ? 4.989 3.190 17.242 1.00 93.94 182 ASN A C 1
ATOM 1457 O O . ASN A 1 182 ? 5.815 3.821 16.589 1.00 93.94 182 ASN A O 1
ATOM 1461 N N . SER A 1 183 ? 5.302 2.045 17.848 1.00 91.25 183 SER A N 1
ATOM 1462 C CA . SER A 1 183 ? 6.593 1.360 17.742 1.00 91.25 183 SER A CA 1
ATOM 1463 C C . SER A 1 183 ? 6.486 -0.098 17.300 1.00 91.25 183 SER A C 1
ATOM 1465 O O . SER A 1 183 ? 7.514 -0.751 17.143 1.00 91.25 183 SER A O 1
ATOM 1467 N N . GLY A 1 184 ? 5.270 -0.618 17.128 1.00 89.62 184 GLY A N 1
ATOM 1468 C CA . GLY A 1 184 ? 5.037 -1.997 16.712 1.00 89.62 184 GLY A CA 1
ATOM 1469 C C . GLY A 1 184 ? 3.554 -2.319 16.540 1.00 89.62 184 GLY A C 1
ATOM 1470 O O . GLY A 1 184 ? 2.716 -1.431 16.381 1.00 89.62 184 GLY A O 1
ATOM 1471 N N . ALA A 1 185 ? 3.223 -3.606 16.583 1.00 89.75 185 ALA A N 1
ATOM 1472 C CA . ALA A 1 185 ? 1.852 -4.073 16.434 1.00 89.75 185 ALA A CA 1
ATOM 1473 C C . ALA A 1 185 ? 1.035 -3.859 17.724 1.00 89.75 185 ALA A C 1
ATOM 1475 O O . ALA A 1 185 ? 1.395 -4.338 18.800 1.00 89.75 185 ALA A O 1
ATOM 1476 N N . ALA A 1 186 ? -0.088 -3.150 17.612 1.00 92.00 186 ALA A N 1
ATOM 1477 C CA . ALA A 1 186 ? -1.068 -2.962 18.680 1.00 92.00 186 ALA A CA 1
ATOM 1478 C C . ALA A 1 186 ? -2.063 -4.135 18.769 1.00 92.00 186 ALA A C 1
ATOM 1480 O O . ALA A 1 186 ? -2.741 -4.318 19.785 1.00 92.00 186 ALA A O 1
ATOM 1481 N N . VAL A 1 187 ? -2.145 -4.929 17.702 1.00 93.62 187 VAL A N 1
ATOM 1482 C CA . VAL A 1 187 ? -3.053 -6.065 17.505 1.00 93.62 187 VAL A CA 1
ATOM 1483 C C . VAL A 1 187 ? -2.219 -7.307 17.161 1.00 93.62 187 VAL A C 1
ATOM 1485 O O . VAL A 1 187 ? -1.062 -7.184 16.773 1.00 93.62 187 VAL A O 1
ATOM 1488 N N . ASP A 1 188 ? -2.766 -8.509 17.364 1.00 91.94 188 ASP A N 1
ATOM 1489 C CA . ASP A 1 188 ? -2.118 -9.764 16.951 1.00 91.94 188 ASP A CA 1
ATOM 1490 C C . ASP A 1 188 ? -1.833 -9.747 15.439 1.00 91.94 188 ASP A C 1
ATOM 1492 O O . ASP A 1 188 ? -2.733 -9.484 14.643 1.00 91.94 188 ASP A O 1
ATOM 1496 N N . ASN A 1 189 ? -0.596 -10.072 15.048 1.00 91.75 189 ASN A N 1
ATOM 1497 C CA . ASN A 1 189 ? -0.162 -10.026 13.648 1.00 91.75 189 ASN A CA 1
ATOM 1498 C C . ASN A 1 189 ? -1.025 -10.893 12.719 1.00 91.75 189 ASN A C 1
ATOM 1500 O O . ASN A 1 189 ? -1.167 -10.551 11.552 1.00 91.75 189 ASN A O 1
ATOM 1504 N N . ARG A 1 190 ? -1.624 -11.992 13.201 1.00 92.44 190 ARG A N 1
ATOM 1505 C CA . ARG A 1 190 ? -2.518 -12.821 12.373 1.00 92.44 190 ARG A CA 1
ATOM 1506 C C . ARG A 1 190 ? -3.814 -12.091 12.045 1.00 92.44 190 ARG A C 1
ATOM 1508 O O . ARG A 1 190 ? -4.303 -12.226 10.933 1.00 92.44 190 ARG A O 1
ATOM 1515 N N . ALA A 1 191 ? -4.331 -11.297 12.983 1.00 94.81 191 ALA A N 1
ATOM 1516 C CA . ALA A 1 191 ? -5.487 -10.447 12.730 1.00 94.81 191 ALA A CA 1
ATOM 1517 C C . ALA A 1 191 ? -5.132 -9.338 11.733 1.00 94.81 191 ALA A C 1
ATOM 1519 O O . ALA A 1 191 ? -5.905 -9.066 10.823 1.00 94.81 191 ALA A O 1
ATOM 1520 N N . THR A 1 192 ? -3.949 -8.727 11.870 1.00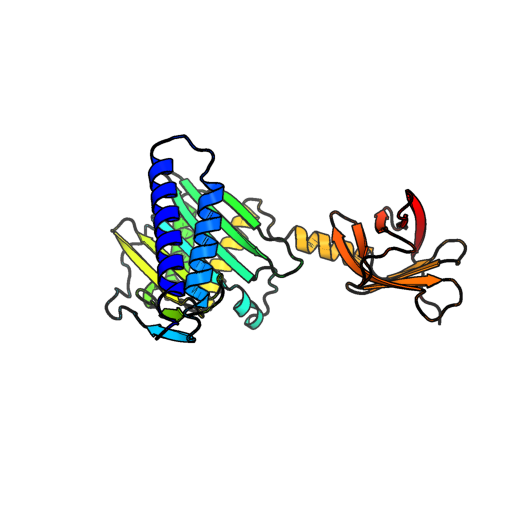 94.62 192 THR A N 1
ATOM 1521 C CA . THR A 1 192 ? -3.456 -7.730 10.907 1.00 94.62 192 THR A CA 1
ATOM 1522 C C . THR A 1 192 ? -3.329 -8.316 9.506 1.00 94.62 192 THR A C 1
ATOM 1524 O O . THR A 1 192 ? -3.776 -7.681 8.561 1.00 94.62 192 THR A O 1
ATOM 1527 N N . ILE A 1 193 ? -2.789 -9.531 9.373 1.00 93.62 193 ILE A N 1
ATOM 1528 C CA . ILE A 1 193 ? -2.686 -10.221 8.081 1.00 93.62 193 ILE A CA 1
ATOM 1529 C C . ILE A 1 193 ? -4.068 -10.499 7.494 1.00 93.62 193 ILE A C 1
ATOM 1531 O O . ILE A 1 193 ? -4.293 -10.185 6.336 1.00 93.62 193 ILE A O 1
ATOM 1535 N N . ALA A 1 194 ? -5.002 -11.034 8.282 1.00 95.44 194 ALA A N 1
ATOM 1536 C CA . ALA A 1 194 ? -6.343 -11.337 7.789 1.00 95.44 194 ALA A CA 1
ATOM 1537 C C . ALA A 1 194 ? -7.117 -10.081 7.366 1.00 95.44 194 ALA A C 1
ATOM 1539 O O . ALA A 1 194 ? -7.794 -10.093 6.345 1.00 95.44 194 ALA A O 1
ATOM 1540 N N . MET A 1 195 ? -6.994 -8.986 8.125 1.00 96.62 195 MET A N 1
ATOM 1541 C CA . MET A 1 195 ? -7.581 -7.700 7.744 1.00 96.62 195 MET A CA 1
ATOM 1542 C C . MET A 1 195 ? -6.916 -7.131 6.486 1.00 96.62 195 MET A C 1
ATOM 1544 O O . MET A 1 195 ? -7.617 -6.640 5.613 1.00 96.62 195 MET A O 1
ATOM 1548 N N . TYR A 1 196 ? -5.586 -7.210 6.375 1.00 94.88 196 TYR A N 1
ATOM 1549 C CA . TYR A 1 196 ? -4.867 -6.794 5.170 1.00 94.88 196 TYR A CA 1
ATOM 1550 C C . TYR A 1 196 ? -5.340 -7.580 3.944 1.00 94.88 196 TYR A C 1
ATOM 1552 O O . TYR A 1 196 ? -5.755 -6.960 2.975 1.00 94.88 196 TYR A O 1
ATOM 1560 N N . ASP A 1 197 ? -5.352 -8.912 4.017 1.00 94.31 197 ASP A N 1
ATOM 1561 C CA . ASP A 1 197 ? -5.784 -9.778 2.915 1.00 94.31 197 ASP A CA 1
ATOM 1562 C C . ASP A 1 197 ? -7.233 -9.472 2.515 1.00 94.31 197 ASP A C 1
ATOM 1564 O O . ASP A 1 197 ? -7.502 -9.242 1.342 1.00 94.31 197 ASP A O 1
ATOM 1568 N N . PHE A 1 198 ? -8.136 -9.328 3.493 1.00 97.12 198 PHE A N 1
ATOM 1569 C CA . PHE A 1 198 ? -9.513 -8.899 3.244 1.00 97.12 198 PHE A CA 1
ATOM 1570 C C . PHE A 1 198 ? -9.588 -7.571 2.477 1.00 97.12 198 PHE A C 1
ATOM 1572 O O . PHE A 1 198 ? -10.353 -7.460 1.525 1.00 97.12 198 PHE A O 1
ATOM 1579 N N . PHE A 1 199 ? -8.807 -6.559 2.867 1.00 97.12 199 PHE A N 1
ATOM 1580 C CA . PHE A 1 199 ? -8.842 -5.252 2.206 1.00 97.12 199 PHE A CA 1
ATOM 1581 C C . PHE A 1 199 ? -8.201 -5.252 0.820 1.00 97.12 199 PHE A C 1
ATOM 1583 O O . PHE A 1 199 ? -8.678 -4.525 -0.051 1.00 97.12 199 PHE A O 1
ATOM 1590 N N . ILE A 1 200 ? -7.142 -6.036 0.610 1.00 94.25 200 ILE A N 1
ATOM 1591 C CA . ILE A 1 200 ? -6.525 -6.199 -0.708 1.00 94.25 200 ILE A CA 1
ATOM 1592 C C . ILE A 1 200 ? -7.502 -6.898 -1.654 1.00 94.25 200 ILE A C 1
ATOM 1594 O O . ILE A 1 200 ? -7.802 -6.337 -2.706 1.00 94.25 200 ILE A O 1
ATOM 1598 N N . ASP A 1 201 ? -8.065 -8.038 -1.247 1.00 95.50 201 ASP A N 1
ATOM 1599 C CA . ASP A 1 201 ? -9.036 -8.791 -2.048 1.00 95.50 201 ASP A CA 1
ATOM 1600 C C . ASP A 1 201 ? -10.258 -7.918 -2.381 1.00 95.50 201 ASP A C 1
ATOM 1602 O O . ASP A 1 201 ? -10.679 -7.827 -3.533 1.00 95.50 201 ASP A O 1
ATOM 1606 N N . LEU A 1 202 ? -10.780 -7.187 -1.390 1.00 97.19 202 LEU A N 1
ATOM 1607 C CA . LEU A 1 202 ? -11.909 -6.275 -1.569 1.00 97.19 202 LEU A CA 1
ATOM 1608 C C . LEU A 1 202 ? -11.604 -5.139 -2.557 1.00 97.19 202 LEU A C 1
ATOM 1610 O O . LEU A 1 202 ? -12.477 -4.730 -3.321 1.00 97.19 202 LEU A O 1
ATOM 1614 N N . ALA A 1 203 ? -10.387 -4.598 -2.540 1.00 96.25 203 ALA A N 1
ATOM 1615 C CA . ALA A 1 203 ? -9.986 -3.557 -3.477 1.00 96.25 203 ALA A CA 1
ATOM 1616 C C . ALA A 1 203 ? -9.873 -4.118 -4.909 1.00 96.25 203 ALA A C 1
ATOM 1618 O O . ALA A 1 203 ? -10.409 -3.517 -5.846 1.00 96.25 203 ALA A O 1
ATOM 1619 N N . GLU A 1 204 ? -9.240 -5.283 -5.075 1.00 94.12 204 GLU A N 1
ATOM 1620 C CA . GLU A 1 204 ? -9.058 -5.944 -6.374 1.00 94.12 204 GLU A CA 1
ATOM 1621 C C . GLU A 1 204 ? -10.391 -6.372 -7.005 1.00 94.12 204 GLU A C 1
ATOM 1623 O O . GLU A 1 204 ? -10.642 -6.065 -8.177 1.00 94.12 204 GLU A O 1
ATOM 1628 N N . ASP A 1 205 ? -11.293 -6.974 -6.223 1.00 96.25 205 ASP A N 1
ATOM 1629 C CA . ASP A 1 205 ? -12.643 -7.368 -6.660 1.00 96.25 205 ASP A CA 1
ATOM 1630 C C . ASP A 1 205 ? -13.475 -6.171 -7.156 1.00 96.25 205 ASP A C 1
ATOM 1632 O O . ASP A 1 205 ? -14.397 -6.319 -7.966 1.00 96.25 205 ASP A O 1
ATOM 1636 N N . HIS A 1 206 ? -13.116 -4.963 -6.716 1.00 96.31 206 HIS A N 1
ATOM 1637 C CA . HIS A 1 206 ? -13.741 -3.702 -7.105 1.00 96.31 206 HIS A CA 1
ATOM 1638 C C . HIS A 1 206 ? -12.869 -2.848 -8.042 1.00 96.31 206 HIS A C 1
ATOM 1640 O O . HIS A 1 206 ? -13.068 -1.635 -8.177 1.00 96.31 206 HIS A O 1
ATOM 1646 N N . GLY A 1 207 ? -11.945 -3.492 -8.759 1.00 94.06 207 GLY A N 1
ATOM 1647 C CA . GLY A 1 207 ? -11.212 -2.908 -9.881 1.00 94.06 207 GLY A CA 1
ATOM 1648 C C . GLY A 1 207 ? -10.026 -2.030 -9.488 1.00 94.06 207 GLY A C 1
ATOM 1649 O O . GLY A 1 207 ? -9.523 -1.296 -10.341 1.00 94.06 207 GLY A O 1
ATOM 1650 N N . GLN A 1 208 ? -9.578 -2.084 -8.232 1.00 94.25 208 GLN A N 1
ATOM 1651 C CA . GLN A 1 208 ? -8.336 -1.442 -7.812 1.00 94.25 208 GLN A CA 1
ATOM 1652 C C . GLN A 1 208 ? -7.166 -2.398 -8.037 1.00 94.25 208 GLN A C 1
ATOM 1654 O O . GLN A 1 208 ? -6.978 -3.360 -7.301 1.00 94.25 208 GLN A O 1
ATOM 1659 N N . ASP A 1 209 ? -6.355 -2.123 -9.054 1.00 89.44 209 ASP A N 1
ATOM 1660 C CA . ASP A 1 209 ? -5.145 -2.896 -9.324 1.00 89.44 209 ASP A CA 1
ATOM 1661 C C . ASP A 1 209 ? -3.958 -2.343 -8.523 1.00 89.44 209 ASP A C 1
ATOM 1663 O O . ASP A 1 209 ? -3.175 -1.518 -9.005 1.00 89.44 209 ASP A O 1
ATOM 1667 N N . LEU A 1 210 ? -3.851 -2.771 -7.264 1.00 89.25 210 LEU A N 1
ATOM 1668 C CA . LEU A 1 210 ? -2.876 -2.232 -6.309 1.00 89.25 210 LEU A CA 1
ATOM 1669 C C . LEU A 1 210 ? -1.423 -2.595 -6.658 1.00 89.25 210 LEU A C 1
ATOM 1671 O O . LEU A 1 210 ? -0.500 -1.905 -6.224 1.00 89.25 210 LEU A O 1
ATOM 1675 N N . PHE A 1 211 ? -1.220 -3.632 -7.476 1.00 87.38 211 PHE A N 1
ATOM 1676 C CA . PHE A 1 211 ? 0.094 -4.158 -7.862 1.00 87.38 211 PHE A CA 1
ATOM 1677 C C . PHE A 1 211 ? 0.419 -3.955 -9.351 1.00 87.38 211 PHE A C 1
ATOM 1679 O O . PHE A 1 211 ? 1.410 -4.501 -9.844 1.00 87.38 211 PHE A O 1
ATOM 1686 N N . ALA A 1 212 ? -0.367 -3.139 -10.070 1.00 85.94 212 ALA A N 1
ATOM 1687 C CA . ALA A 1 212 ? -0.159 -2.830 -11.489 1.00 85.94 212 ALA A CA 1
ATOM 1688 C C . ALA A 1 212 ? 1.285 -2.405 -11.782 1.00 85.94 212 ALA A C 1
ATOM 1690 O O . ALA A 1 212 ? 1.944 -2.957 -12.658 1.00 85.94 212 ALA A O 1
ATOM 1691 N N . TYR A 1 213 ? 1.800 -1.459 -10.990 1.00 84.00 213 TYR A N 1
ATOM 1692 C CA . TYR A 1 213 ? 3.139 -0.908 -11.178 1.00 84.00 213 TYR A CA 1
ATOM 1693 C C . TYR A 1 213 ? 4.234 -1.962 -11.002 1.00 84.00 213 TYR A C 1
ATOM 1695 O O . TYR A 1 213 ? 5.189 -1.972 -11.769 1.00 84.00 213 TYR A O 1
ATOM 1703 N N . LYS A 1 214 ? 4.097 -2.862 -10.020 1.00 84.56 214 LYS A N 1
ATOM 1704 C CA . LYS A 1 214 ? 5.055 -3.952 -9.810 1.00 84.56 214 LYS A CA 1
ATOM 1705 C C . LYS A 1 214 ? 5.067 -4.897 -11.007 1.00 84.56 214 LYS A C 1
ATOM 1707 O O . LYS A 1 214 ? 6.136 -5.234 -11.497 1.00 84.56 214 LYS A O 1
ATOM 1712 N N . ARG A 1 215 ? 3.888 -5.269 -11.518 1.00 86.44 215 ARG A N 1
ATOM 1713 C CA . ARG A 1 215 ? 3.785 -6.113 -12.716 1.00 86.44 215 ARG A CA 1
ATOM 1714 C C . ARG A 1 215 ? 4.398 -5.443 -13.938 1.00 86.44 215 ARG A C 1
ATOM 1716 O O . ARG A 1 215 ? 5.211 -6.068 -14.604 1.00 86.44 215 ARG A O 1
ATOM 1723 N N . GLU A 1 216 ? 4.078 -4.174 -14.187 1.00 83.94 216 GLU A N 1
ATOM 1724 C CA . GLU A 1 216 ? 4.702 -3.395 -15.265 1.00 83.94 216 GLU A CA 1
ATOM 1725 C C . GLU A 1 216 ? 6.227 -3.346 -15.116 1.00 83.94 216 GLU A C 1
ATOM 1727 O O . GLU A 1 216 ? 6.961 -3.490 -16.091 1.00 83.94 216 GLU A O 1
ATOM 1732 N N . LEU A 1 217 ? 6.710 -3.160 -13.887 1.00 81.56 217 LEU A N 1
ATOM 1733 C CA . LEU A 1 217 ? 8.129 -3.113 -13.568 1.00 81.56 217 LEU A CA 1
ATOM 1734 C C . LEU A 1 217 ? 8.813 -4.468 -13.812 1.00 81.56 217 LEU A C 1
ATOM 1736 O O . LEU A 1 217 ? 9.890 -4.506 -14.405 1.00 81.56 217 LEU A O 1
ATOM 1740 N N . ASP A 1 218 ? 8.191 -5.571 -13.397 1.00 83.94 218 ASP A N 1
ATOM 1741 C CA . ASP A 1 218 ? 8.696 -6.930 -13.601 1.00 83.94 218 ASP A CA 1
ATOM 1742 C C . ASP A 1 218 ? 8.696 -7.313 -15.086 1.00 83.94 218 ASP A C 1
ATOM 1744 O O . ASP A 1 218 ? 9.694 -7.836 -15.587 1.00 83.94 218 ASP A O 1
ATOM 1748 N N . GLU A 1 219 ? 7.616 -7.009 -15.811 1.00 83.88 219 GLU A N 1
ATOM 1749 C CA . GLU A 1 219 ? 7.517 -7.191 -17.264 1.00 83.88 219 GLU A CA 1
ATOM 1750 C C . GLU A 1 219 ? 8.593 -6.383 -17.990 1.00 83.88 219 GLU A C 1
ATOM 1752 O O . GLU A 1 219 ? 9.280 -6.900 -18.873 1.00 83.88 219 GLU A O 1
ATOM 1757 N N . PHE A 1 220 ? 8.799 -5.133 -17.576 1.00 81.62 220 PHE A N 1
ATOM 1758 C C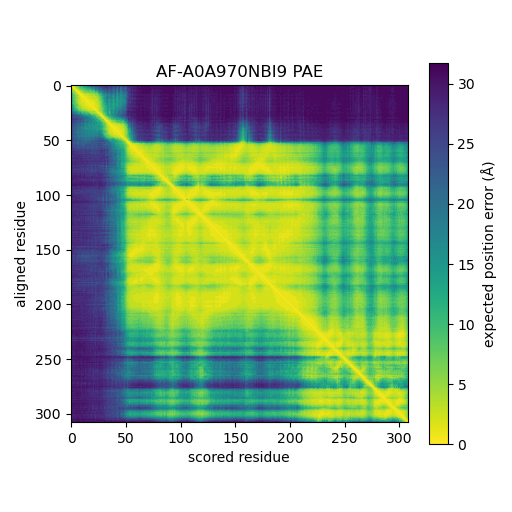A . PHE A 1 220 ? 9.851 -4.287 -18.113 1.00 81.62 220 PHE A CA 1
ATOM 1759 C C . PHE A 1 220 ? 11.238 -4.870 -17.852 1.00 81.62 220 PHE A C 1
ATOM 1761 O O . PHE A 1 220 ? 12.014 -5.011 -18.796 1.00 81.62 220 PHE A O 1
ATOM 1768 N N . TYR A 1 221 ? 11.553 -5.248 -16.608 1.00 81.62 221 TYR A N 1
ATOM 1769 C CA . TYR A 1 221 ? 12.846 -5.842 -16.267 1.00 81.62 221 TYR A CA 1
ATOM 1770 C C . TYR A 1 221 ? 13.108 -7.126 -17.051 1.00 81.62 221 TYR A C 1
ATOM 1772 O O . TYR A 1 221 ? 14.224 -7.325 -17.529 1.00 81.62 221 TYR A O 1
ATOM 1780 N N . GLN A 1 222 ? 12.093 -7.972 -17.234 1.00 84.31 222 GLN A N 1
ATOM 1781 C CA . GLN A 1 222 ? 12.199 -9.164 -18.073 1.00 84.31 222 GLN A CA 1
ATOM 1782 C C . GLN A 1 222 ? 12.441 -8.816 -19.544 1.00 84.31 222 GLN A C 1
ATOM 1784 O O . GLN A 1 222 ? 13.261 -9.467 -20.187 1.00 84.31 222 GLN A O 1
ATOM 1789 N N . ALA A 1 223 ? 11.770 -7.788 -20.067 1.00 83.50 223 ALA A N 1
ATOM 1790 C CA . ALA A 1 223 ? 11.907 -7.365 -21.457 1.00 83.50 223 ALA A CA 1
ATOM 1791 C C . ALA A 1 223 ? 13.276 -6.746 -21.768 1.00 83.50 223 ALA A C 1
ATOM 1793 O O . ALA A 1 223 ? 13.759 -6.888 -22.887 1.00 83.50 223 ALA A O 1
ATOM 1794 N N . VAL A 1 224 ? 13.901 -6.056 -20.806 1.00 85.25 224 VAL A N 1
ATOM 1795 C CA . VAL A 1 224 ? 15.189 -5.370 -21.014 1.00 85.25 224 VAL A CA 1
ATOM 1796 C C . VAL A 1 224 ? 16.396 -6.208 -20.603 1.00 85.25 224 VAL A C 1
ATOM 1798 O O . VAL A 1 224 ? 17.502 -5.936 -21.070 1.00 85.25 224 VAL A O 1
ATOM 1801 N N . ALA A 1 225 ? 16.229 -7.194 -19.717 1.00 88.81 225 ALA A N 1
ATOM 1802 C CA . ALA A 1 225 ? 17.340 -7.986 -19.205 1.00 88.81 225 ALA A CA 1
ATOM 1803 C C . ALA A 1 225 ? 18.023 -8.775 -20.327 1.00 88.81 225 ALA A C 1
ATOM 1805 O O . ALA A 1 225 ? 17.392 -9.536 -21.057 1.00 88.81 225 ALA A O 1
ATOM 1806 N N . GLY A 1 226 ? 19.342 -8.634 -20.431 1.00 90.00 226 GLY A N 1
ATOM 1807 C CA . GLY A 1 226 ? 20.114 -9.337 -21.448 1.00 90.00 226 GLY A CA 1
ATOM 1808 C C . GLY A 1 226 ? 21.219 -8.499 -22.062 1.00 90.00 226 GLY A C 1
ATOM 1809 O O . GLY A 1 226 ? 21.493 -7.368 -21.649 1.00 90.00 226 GLY A O 1
ATOM 1810 N N . TYR A 1 227 ? 21.892 -9.111 -23.030 1.00 91.62 227 TYR A N 1
ATOM 1811 C CA . TYR A 1 227 ? 22.927 -8.476 -23.827 1.00 91.62 227 TYR A CA 1
ATOM 1812 C C . TYR A 1 227 ? 22.341 -8.048 -25.169 1.00 91.62 227 TYR A C 1
ATOM 1814 O O . TYR A 1 227 ? 21.689 -8.834 -25.854 1.00 91.62 227 TYR A O 1
ATOM 1822 N N . TRP A 1 228 ? 22.576 -6.796 -25.532 1.00 93.12 228 TRP A N 1
ATOM 1823 C CA . TRP A 1 228 ? 22.042 -6.157 -26.723 1.00 93.12 228 TRP A CA 1
ATOM 1824 C C . TRP A 1 228 ? 23.200 -5.581 -27.525 1.00 93.12 228 TRP A C 1
ATOM 1826 O O . TRP A 1 228 ? 24.078 -4.945 -26.951 1.00 93.12 228 TRP A O 1
ATOM 1836 N N . GLU A 1 229 ? 23.224 -5.771 -28.838 1.00 93.19 229 GLU A N 1
ATOM 1837 C CA . GLU A 1 229 ? 24.342 -5.351 -29.690 1.00 93.19 229 GLU A CA 1
ATOM 1838 C C . GLU A 1 229 ? 23.833 -4.595 -30.921 1.00 93.19 229 GLU A C 1
ATOM 1840 O O . GLU A 1 229 ? 22.785 -4.922 -31.483 1.00 93.19 229 GLU A O 1
ATOM 1845 N N . THR A 1 230 ? 24.561 -3.566 -31.359 1.00 93.69 230 THR A N 1
ATOM 1846 C CA . THR A 1 230 ? 24.265 -2.903 -32.633 1.00 93.69 230 THR A CA 1
ATOM 1847 C C . THR A 1 230 ? 24.543 -3.848 -33.802 1.00 93.69 230 THR A C 1
ATOM 1849 O O . THR A 1 230 ? 25.429 -4.701 -33.746 1.00 93.69 230 THR A O 1
ATOM 1852 N N . SER A 1 231 ? 23.836 -3.677 -34.920 1.00 91.75 231 SER A N 1
ATOM 1853 C CA . SER A 1 231 ? 24.022 -4.527 -36.111 1.00 91.75 231 SER A CA 1
ATOM 1854 C C . SER A 1 231 ? 25.446 -4.484 -36.689 1.00 91.75 231 SER A C 1
ATOM 1856 O O . SER A 1 231 ? 25.906 -5.449 -37.300 1.00 91.75 231 SER A O 1
ATOM 1858 N N . ASP A 1 232 ? 26.167 -3.379 -36.475 1.00 91.25 232 ASP A N 1
ATOM 1859 C CA . ASP A 1 232 ? 27.567 -3.201 -36.863 1.00 91.25 232 ASP A CA 1
ATOM 1860 C C . ASP A 1 232 ? 28.577 -3.646 -35.790 1.00 91.25 232 ASP A C 1
ATOM 1862 O O . ASP A 1 232 ? 29.787 -3.494 -35.989 1.00 91.25 232 ASP A O 1
ATOM 1866 N N . LYS A 1 233 ? 28.086 -4.190 -34.668 1.00 89.06 233 LYS A N 1
ATOM 1867 C CA . LYS A 1 233 ? 28.859 -4.659 -33.514 1.00 89.06 233 LYS A CA 1
ATOM 1868 C C . LYS A 1 233 ? 29.747 -3.599 -32.871 1.00 89.06 233 LYS A C 1
ATOM 1870 O O . LYS A 1 233 ? 30.732 -3.934 -32.223 1.00 89.06 233 LYS A O 1
ATOM 1875 N N . LYS A 1 234 ? 29.488 -2.306 -33.094 1.00 89.06 234 LYS A N 1
ATOM 1876 C CA . LYS A 1 234 ? 30.307 -1.228 -32.517 1.00 89.06 234 LYS A CA 1
ATOM 1877 C C . LYS A 1 234 ? 29.988 -0.946 -31.059 1.00 89.06 234 LYS A C 1
ATOM 1879 O O . LYS A 1 234 ? 30.893 -0.552 -30.325 1.00 89.06 234 LYS A O 1
ATOM 1884 N N . LEU A 1 235 ? 28.733 -1.127 -30.670 1.00 90.62 235 LEU A N 1
ATOM 1885 C CA . LEU A 1 235 ? 28.264 -0.885 -29.318 1.00 90.62 235 LEU A CA 1
ATOM 1886 C C . LEU A 1 235 ? 27.462 -2.079 -28.826 1.00 90.62 235 LEU A C 1
ATOM 1888 O O . LEU A 1 235 ? 26.724 -2.706 -29.587 1.00 90.62 235 LEU A O 1
ATOM 1892 N N . ALA A 1 236 ? 27.565 -2.330 -27.530 1.00 91.31 236 ALA A N 1
ATOM 1893 C CA . ALA A 1 236 ? 26.695 -3.260 -26.847 1.00 91.31 236 ALA A CA 1
ATOM 1894 C C . ALA A 1 236 ? 26.219 -2.701 -25.511 1.00 91.31 236 ALA A C 1
ATOM 1896 O O . ALA A 1 236 ? 26.916 -1.920 -24.866 1.00 91.31 236 ALA A O 1
ATOM 1897 N N . VAL A 1 237 ? 25.034 -3.127 -25.096 1.00 90.56 237 VAL A N 1
ATOM 1898 C CA . VAL A 1 237 ? 24.420 -2.800 -23.815 1.00 90.56 237 VAL A CA 1
ATOM 1899 C C . VAL A 1 237 ? 24.154 -4.102 -23.084 1.00 90.56 237 VAL A C 1
ATOM 1901 O O . VAL A 1 237 ? 23.499 -4.996 -23.609 1.00 90.56 237 VAL A O 1
ATOM 1904 N N . TRP A 1 238 ? 24.652 -4.218 -21.860 1.00 90.69 238 TRP A N 1
ATOM 1905 C CA . TRP A 1 238 ? 24.290 -5.305 -20.965 1.00 90.69 238 TRP A CA 1
ATOM 1906 C C . TRP A 1 238 ? 23.428 -4.764 -19.837 1.00 90.69 238 TRP A C 1
ATOM 1908 O O . TRP A 1 238 ? 23.875 -3.916 -19.064 1.00 90.69 238 TRP A O 1
ATOM 1918 N N . VAL A 1 239 ? 22.199 -5.259 -19.749 1.00 88.75 239 VAL A N 1
ATOM 1919 C CA . VAL A 1 239 ? 21.247 -4.895 -18.703 1.00 88.75 239 VAL A CA 1
ATOM 1920 C C . VAL A 1 239 ? 21.101 -6.072 -17.747 1.00 88.75 239 VAL A C 1
ATOM 1922 O O . VAL A 1 239 ? 20.741 -7.178 -18.160 1.00 88.75 239 VAL A O 1
ATOM 1925 N N . ILE A 1 240 ? 21.397 -5.844 -16.468 1.00 85.44 240 ILE A N 1
ATOM 1926 C CA . ILE A 1 240 ? 21.292 -6.855 -15.415 1.00 85.44 240 ILE A CA 1
ATOM 1927 C C . ILE A 1 240 ? 20.758 -6.235 -14.127 1.00 85.44 240 ILE A C 1
ATOM 1929 O O . ILE A 1 240 ? 21.310 -5.266 -13.604 1.00 85.44 240 ILE A O 1
ATOM 1933 N N . SER A 1 241 ? 19.686 -6.820 -13.591 1.00 79.38 241 SER A N 1
ATOM 1934 C CA . SER A 1 241 ? 18.983 -6.291 -12.418 1.00 79.38 241 SER A CA 1
ATOM 1935 C C . SER A 1 241 ? 18.641 -4.810 -12.621 1.00 79.38 241 SER A C 1
ATOM 1937 O O . SER A 1 241 ? 17.932 -4.504 -13.563 1.00 79.38 241 SER A O 1
ATOM 1939 N N . ASN A 1 242 ? 19.169 -3.882 -11.820 1.00 75.12 242 ASN A N 1
ATOM 1940 C CA . ASN A 1 242 ? 18.966 -2.431 -11.944 1.00 75.12 242 ASN A CA 1
ATOM 1941 C C . ASN A 1 242 ? 20.198 -1.681 -12.494 1.00 75.12 242 ASN A C 1
ATOM 1943 O O . ASN A 1 242 ? 20.339 -0.470 -12.304 1.00 75.12 242 ASN A O 1
ATOM 1947 N N . GLN A 1 243 ? 21.126 -2.403 -13.122 1.00 81.44 243 GLN A N 1
ATOM 1948 C CA . GLN A 1 243 ? 22.356 -1.852 -13.675 1.00 81.44 243 GLN A CA 1
ATOM 1949 C C . GLN A 1 243 ? 22.397 -2.032 -15.185 1.00 81.44 243 GLN A C 1
ATOM 1951 O O . GLN A 1 243 ? 21.968 -3.057 -15.719 1.00 81.44 243 GLN A O 1
ATOM 1956 N N . LEU A 1 244 ? 22.958 -1.036 -15.861 1.00 86.75 244 LEU A N 1
ATOM 1957 C CA . LEU A 1 244 ? 23.266 -1.120 -17.278 1.00 86.75 244 LEU A CA 1
ATOM 1958 C C . LEU A 1 244 ? 24.747 -0.836 -17.516 1.00 86.75 244 LEU A C 1
ATOM 1960 O O . LEU A 1 244 ? 25.365 -0.019 -16.828 1.00 86.75 244 LEU A O 1
ATOM 1964 N N . TYR A 1 245 ? 25.296 -1.508 -18.515 1.00 87.38 245 TYR A N 1
ATOM 1965 C CA . TYR A 1 245 ? 26.685 -1.397 -18.922 1.00 87.38 245 TYR A CA 1
ATOM 1966 C C . TYR A 1 245 ? 26.748 -1.178 -20.421 1.00 87.38 245 TYR A C 1
ATOM 1968 O O . TYR A 1 245 ? 26.198 -1.974 -21.177 1.00 87.38 245 TYR A O 1
ATOM 1976 N N . ILE A 1 246 ? 27.436 -0.129 -20.851 1.00 88.31 246 ILE A N 1
ATOM 1977 C CA . ILE A 1 246 ? 27.660 0.152 -22.267 1.00 88.31 246 ILE A CA 1
ATOM 1978 C C . ILE A 1 246 ? 29.089 -0.255 -22.601 1.00 88.31 246 ILE A C 1
ATOM 1980 O O . ILE A 1 246 ? 30.020 0.092 -21.879 1.00 88.31 246 ILE A O 1
ATOM 1984 N N . TYR A 1 247 ? 29.267 -0.998 -23.685 1.00 87.88 247 TYR A N 1
ATOM 1985 C CA . TYR A 1 247 ? 30.556 -1.459 -24.180 1.00 87.88 247 TYR A CA 1
ATOM 1986 C C . TYR A 1 247 ? 30.790 -0.917 -25.582 1.00 87.88 247 TYR A C 1
ATOM 1988 O O . TYR A 1 247 ? 29.949 -1.069 -26.464 1.00 87.88 247 TYR A O 1
ATOM 1996 N N . GLU A 1 248 ? 31.969 -0.347 -25.800 1.00 87.06 248 GLU A N 1
ATOM 1997 C CA . GLU A 1 248 ? 32.505 -0.138 -27.141 1.00 87.06 248 GLU A CA 1
ATOM 1998 C C . GLU A 1 248 ? 33.233 -1.408 -27.610 1.00 87.06 248 GLU A C 1
ATOM 2000 O O . GLU A 1 248 ? 33.890 -2.095 -26.819 1.00 87.06 248 GLU A O 1
ATOM 2005 N N . ASN A 1 249 ? 33.108 -1.729 -28.898 1.00 71.50 249 ASN A N 1
ATOM 2006 C CA . ASN A 1 249 ? 33.574 -2.983 -29.497 1.00 71.50 249 ASN A CA 1
ATOM 2007 C C . ASN A 1 249 ? 35.008 -3.372 -29.102 1.00 71.50 249 ASN A C 1
ATOM 2009 O O . ASN A 1 249 ? 35.954 -2.592 -29.228 1.00 71.50 249 ASN A O 1
ATOM 2013 N N . GLY A 1 250 ? 35.164 -4.624 -28.667 1.00 64.38 250 GLY A N 1
ATOM 2014 C CA . GLY A 1 250 ? 36.438 -5.222 -28.273 1.00 64.38 250 GLY A CA 1
ATOM 2015 C C . GLY A 1 250 ? 36.870 -4.894 -26.843 1.00 64.38 250 GLY A C 1
ATOM 2016 O O . GLY A 1 250 ? 37.874 -5.437 -26.373 1.00 64.38 250 GLY A O 1
ATOM 2017 N N . SER A 1 251 ? 36.129 -4.046 -26.123 1.00 74.12 251 SER A N 1
ATOM 2018 C CA . SER A 1 251 ? 36.411 -3.766 -24.721 1.00 74.12 251 SER A CA 1
ATOM 2019 C C . SER A 1 251 ? 35.770 -4.803 -23.801 1.00 74.12 251 SER A C 1
ATOM 2021 O O . SER A 1 251 ? 34.558 -4.988 -23.784 1.00 74.12 251 SER A O 1
ATOM 2023 N N . LYS A 1 252 ? 36.584 -5.421 -22.936 1.00 73.19 252 LYS A N 1
ATOM 2024 C CA . LYS A 1 252 ? 36.093 -6.236 -21.805 1.00 73.19 252 LYS A CA 1
ATOM 2025 C C . LYS A 1 252 ? 35.631 -5.388 -20.615 1.00 73.19 252 LYS A C 1
ATOM 2027 O O . LYS A 1 252 ? 35.216 -5.929 -19.594 1.00 73.19 252 LYS A O 1
ATOM 2032 N N . LYS A 1 253 ? 35.768 -4.063 -20.707 1.00 82.44 253 LYS A N 1
ATOM 2033 C CA . LYS A 1 253 ? 35.347 -3.109 -19.681 1.00 82.44 253 LYS A CA 1
ATOM 2034 C C . LYS A 1 253 ? 34.296 -2.169 -20.262 1.00 82.44 253 LYS A C 1
ATOM 2036 O O . LYS A 1 253 ? 34.500 -1.689 -21.377 1.00 82.44 253 LYS A O 1
ATOM 2041 N N . PRO A 1 254 ? 33.222 -1.884 -19.523 1.00 82.31 254 PRO A N 1
ATOM 2042 C CA . PRO A 1 254 ? 32.230 -0.942 -20.000 1.00 82.31 254 PRO A CA 1
ATOM 2043 C C . PRO A 1 254 ? 32.858 0.448 -20.158 1.00 82.31 254 PRO A C 1
ATOM 2045 O O . PRO A 1 254 ? 33.681 0.854 -19.332 1.00 82.31 254 PRO A O 1
ATOM 2048 N N . SER A 1 255 ? 32.492 1.148 -21.230 1.00 78.56 255 SER A N 1
ATOM 2049 C CA . SER A 1 255 ? 32.766 2.575 -21.405 1.00 78.56 255 SER A CA 1
ATOM 2050 C C . SER A 1 255 ? 31.940 3.409 -20.424 1.00 78.56 255 SER A C 1
ATOM 2052 O O . SER A 1 255 ? 32.416 4.437 -19.952 1.00 78.56 255 SER A O 1
ATOM 2054 N N . GLU A 1 256 ? 30.750 2.927 -20.057 1.00 74.06 256 GLU A N 1
ATOM 2055 C CA . GLU A 1 256 ? 29.839 3.587 -19.125 1.00 74.06 256 GLU A CA 1
ATOM 2056 C C . GLU A 1 256 ? 29.055 2.553 -18.300 1.00 74.06 256 GLU A C 1
ATOM 2058 O O . GLU A 1 256 ? 28.699 1.480 -18.792 1.00 74.06 256 GLU A O 1
ATOM 2063 N N . SER A 1 257 ? 28.777 2.875 -17.035 1.00 71.81 257 SER A N 1
ATOM 2064 C CA . SER A 1 257 ? 27.885 2.092 -16.175 1.00 71.81 257 SER A CA 1
ATOM 2065 C C . SER A 1 257 ? 26.954 3.016 -15.405 1.00 71.81 257 SER A C 1
ATOM 2067 O O . SER A 1 257 ? 27.424 3.964 -14.767 1.00 71.81 257 SER A O 1
ATOM 2069 N N . GLY A 1 258 ? 25.664 2.702 -15.418 1.00 72.44 258 GLY A N 1
ATOM 2070 C CA . GLY A 1 258 ? 24.623 3.492 -14.772 1.00 72.44 258 GLY A CA 1
ATOM 2071 C C . GLY A 1 258 ? 23.703 2.636 -13.913 1.00 72.44 258 GLY A C 1
ATOM 2072 O O . GLY A 1 258 ? 23.580 1.423 -14.107 1.00 72.44 258 GLY A O 1
ATOM 2073 N N . ILE A 1 259 ? 23.042 3.291 -12.960 1.00 66.62 259 ILE A N 1
ATOM 2074 C CA . ILE A 1 259 ? 21.822 2.754 -12.357 1.00 66.62 259 ILE A CA 1
ATOM 2075 C C . ILE A 1 259 ? 20.683 3.249 -13.232 1.00 66.62 259 ILE A C 1
ATOM 2077 O O . ILE A 1 259 ? 20.630 4.445 -13.535 1.00 66.62 259 ILE A O 1
ATOM 2081 N N . TYR A 1 260 ? 19.789 2.345 -13.622 1.00 71.56 260 TYR A N 1
ATOM 2082 C CA . TYR A 1 260 ? 18.573 2.752 -14.302 1.00 71.56 260 TYR A CA 1
ATOM 2083 C C . TYR A 1 260 ? 17.341 2.627 -13.435 1.00 71.56 260 TYR A C 1
ATOM 2085 O O . TYR A 1 260 ? 17.260 1.813 -12.517 1.00 71.56 260 TYR A O 1
ATOM 2093 N N . HIS A 1 261 ? 16.377 3.472 -13.774 1.00 70.69 261 HIS A N 1
ATOM 2094 C CA . HIS A 1 261 ? 15.047 3.474 -13.205 1.00 70.69 261 HIS A CA 1
ATOM 2095 C C . HIS A 1 261 ? 14.046 3.287 -14.335 1.00 70.69 261 HIS A C 1
ATOM 2097 O O . HIS A 1 261 ? 14.226 3.869 -15.409 1.00 70.69 261 HIS A O 1
ATOM 2103 N N . TYR A 1 262 ? 13.020 2.483 -14.067 1.00 73.50 262 TYR A N 1
ATOM 2104 C CA . TYR A 1 262 ? 11.820 2.447 -14.886 1.00 73.50 262 TYR A CA 1
ATOM 2105 C C . TYR A 1 262 ? 11.064 3.767 -14.725 1.00 73.50 262 TYR A C 1
ATOM 2107 O O . TYR A 1 262 ? 10.717 4.160 -13.610 1.00 73.50 262 TYR A O 1
ATOM 2115 N N . ASP A 1 263 ? 10.816 4.434 -15.844 1.00 76.06 263 ASP A N 1
ATOM 2116 C CA . ASP A 1 263 ? 9.973 5.624 -15.927 1.00 76.06 263 ASP A CA 1
ATOM 2117 C C . ASP A 1 263 ? 9.121 5.538 -17.197 1.00 76.06 263 ASP A C 1
ATOM 2119 O O . ASP A 1 263 ? 9.629 5.735 -18.303 1.00 76.06 263 ASP A O 1
ATOM 2123 N N . GLU A 1 264 ? 7.847 5.160 -17.048 1.00 74.88 264 GLU A N 1
ATOM 2124 C CA . GLU A 1 264 ? 6.869 5.043 -18.145 1.00 74.88 264 GLU A CA 1
ATOM 2125 C C . GLU A 1 264 ? 7.414 4.279 -19.376 1.00 74.88 264 GLU A C 1
ATOM 2127 O O . GLU A 1 264 ? 7.367 4.759 -20.515 1.00 74.88 264 GLU A O 1
ATOM 2132 N N . GLY A 1 265 ? 7.992 3.092 -19.154 1.00 72.75 265 GLY A N 1
ATOM 2133 C CA . GLY A 1 265 ? 8.555 2.255 -20.223 1.00 72.75 265 GLY A CA 1
ATOM 2134 C C . GLY A 1 265 ? 9.975 2.623 -20.665 1.00 72.75 265 GLY A C 1
ATOM 2135 O O . GLY A 1 265 ? 10.435 2.128 -21.695 1.00 72.75 265 GLY A O 1
ATOM 2136 N N . LYS A 1 266 ? 10.679 3.493 -19.927 1.00 80.62 266 LYS A N 1
ATOM 2137 C CA . LYS A 1 266 ? 12.051 3.917 -20.246 1.00 80.62 266 LYS A CA 1
ATOM 2138 C C . LYS A 1 266 ? 13.054 3.474 -19.190 1.00 80.62 266 LYS A C 1
ATOM 2140 O O . LYS A 1 266 ? 12.767 3.492 -17.999 1.00 80.62 266 LYS A O 1
ATOM 2145 N N . ILE A 1 267 ? 14.262 3.155 -19.651 1.00 79.44 267 ILE A N 1
ATOM 2146 C CA . ILE A 1 267 ? 15.478 2.994 -18.849 1.00 79.44 267 ILE A CA 1
ATOM 2147 C C . ILE A 1 267 ? 16.155 4.363 -18.799 1.00 79.44 267 ILE A C 1
ATOM 2149 O O . ILE A 1 267 ? 16.789 4.756 -19.777 1.00 79.44 267 ILE A O 1
ATOM 2153 N N . LEU A 1 268 ? 16.056 5.107 -17.700 1.00 76.94 268 LEU A N 1
ATOM 2154 C CA . LEU A 1 268 ? 16.859 6.328 -17.549 1.00 76.94 268 LEU A CA 1
ATOM 2155 C C . LEU A 1 268 ? 18.307 5.950 -17.226 1.00 76.94 268 LEU A C 1
ATOM 2157 O O . LEU A 1 268 ? 18.550 5.329 -16.199 1.00 76.94 268 LEU A O 1
ATOM 2161 N N . ASN A 1 269 ? 19.273 6.326 -18.063 1.00 72.00 269 ASN A N 1
ATOM 2162 C CA . ASN A 1 269 ? 20.683 6.015 -17.816 1.00 72.00 269 ASN A CA 1
ATOM 2163 C C . ASN A 1 269 ? 21.368 7.193 -17.130 1.00 72.00 269 ASN A C 1
ATOM 2165 O O . ASN A 1 269 ? 21.749 8.137 -17.808 1.00 72.00 269 ASN A O 1
ATOM 2169 N N . ARG A 1 270 ? 21.524 7.168 -15.803 1.00 66.50 270 ARG A N 1
ATOM 2170 C CA . ARG A 1 270 ? 22.199 8.253 -15.077 1.00 66.50 270 ARG A CA 1
ATOM 2171 C C . ARG A 1 270 ? 23.523 7.774 -14.491 1.00 66.50 270 ARG A C 1
ATOM 2173 O O . ARG A 1 270 ? 23.545 6.826 -13.703 1.00 66.50 270 ARG A O 1
ATOM 2180 N N . THR A 1 271 ? 24.616 8.469 -14.803 1.00 61.88 271 THR A N 1
ATOM 2181 C CA . THR A 1 271 ? 25.888 8.276 -14.095 1.00 61.88 271 THR A CA 1
ATOM 2182 C C . THR A 1 271 ? 25.798 8.814 -12.659 1.00 61.88 271 THR A C 1
ATOM 2184 O O . THR A 1 271 ? 24.923 9.614 -12.310 1.00 61.88 271 THR A O 1
ATOM 2187 N N . ILE A 1 272 ? 26.749 8.412 -11.811 1.00 56.41 272 ILE A N 1
ATOM 2188 C CA . ILE A 1 272 ? 26.837 8.844 -10.402 1.00 56.41 272 ILE A CA 1
ATOM 2189 C C . ILE A 1 272 ? 27.035 10.368 -10.269 1.00 56.41 272 ILE A C 1
ATOM 2191 O O . ILE A 1 272 ? 26.623 10.957 -9.270 1.00 56.41 272 ILE A O 1
ATOM 2195 N N . ASP A 1 273 ? 27.641 11.020 -11.264 1.00 57.78 273 ASP A N 1
ATOM 2196 C CA . ASP A 1 273 ? 27.886 12.467 -11.287 1.00 57.78 273 ASP A CA 1
ATOM 2197 C C . ASP A 1 273 ? 26.857 13.266 -12.113 1.00 57.78 273 ASP A C 1
ATOM 2199 O O . ASP A 1 273 ? 26.934 14.495 -12.165 1.00 57.78 273 ASP A O 1
ATOM 2203 N N . GLY A 1 274 ? 25.857 12.595 -12.698 1.00 57.03 274 GLY A N 1
ATOM 2204 C CA . GLY A 1 274 ? 24.754 13.218 -13.434 1.00 57.03 274 GLY A CA 1
ATOM 2205 C C . GLY A 1 274 ? 25.101 13.689 -14.849 1.00 57.03 274 GLY A C 1
ATOM 2206 O O . GLY A 1 274 ? 24.324 14.455 -15.425 1.00 57.03 274 GLY A O 1
ATOM 2207 N N . THR A 1 275 ? 26.243 13.264 -15.392 1.00 58.97 275 THR A N 1
ATOM 2208 C CA . THR A 1 275 ? 26.624 13.464 -16.797 1.00 58.97 275 THR A CA 1
ATOM 2209 C C . THR A 1 275 ? 26.079 12.331 -17.683 1.00 58.97 275 THR A C 1
ATOM 2211 O O . THR A 1 275 ? 25.655 11.294 -17.182 1.00 58.97 275 THR A O 1
ATOM 2214 N N . PHE A 1 276 ? 25.999 12.553 -18.997 1.00 59.56 276 PHE A N 1
ATOM 2215 C CA . PHE A 1 276 ? 25.549 11.553 -19.973 1.00 59.56 276 PHE A CA 1
ATOM 2216 C C . PHE A 1 276 ? 26.485 11.633 -21.179 1.00 59.56 276 PHE A C 1
ATOM 2218 O O . PHE A 1 276 ? 26.568 12.711 -21.774 1.00 59.56 276 PHE A O 1
ATOM 2225 N N . ASP A 1 277 ? 27.144 10.534 -21.553 1.00 57.91 277 ASP A N 1
ATOM 2226 C CA . ASP A 1 277 ? 28.043 10.526 -22.717 1.00 57.91 277 ASP A CA 1
ATOM 2227 C C . ASP A 1 277 ? 27.430 9.801 -23.928 1.00 57.91 277 ASP A C 1
ATOM 2229 O O . ASP A 1 277 ? 27.520 10.327 -25.038 1.00 57.91 277 ASP A O 1
ATOM 2233 N N . PHE A 1 278 ? 26.740 8.663 -23.746 1.00 69.06 278 PHE A N 1
ATOM 2234 C CA . PHE A 1 278 ? 26.131 7.921 -24.867 1.00 69.06 278 PHE A CA 1
ATOM 2235 C C . PHE A 1 278 ? 24.617 8.111 -25.005 1.00 69.06 278 PHE A C 1
ATOM 2237 O O . PHE A 1 278 ? 24.132 8.559 -26.046 1.00 69.06 278 PHE A O 1
ATOM 2244 N N . PHE A 1 279 ? 23.851 7.774 -23.965 1.00 83.00 279 PHE A N 1
ATOM 2245 C CA . PHE A 1 279 ? 22.388 7.745 -24.028 1.00 83.00 279 PHE A CA 1
ATOM 2246 C C . PHE A 1 279 ? 21.767 8.354 -22.776 1.00 83.00 279 PHE A C 1
ATOM 2248 O O . PHE A 1 279 ? 22.184 8.059 -21.659 1.00 83.00 279 PHE A O 1
ATOM 2255 N N . SER A 1 280 ? 20.744 9.185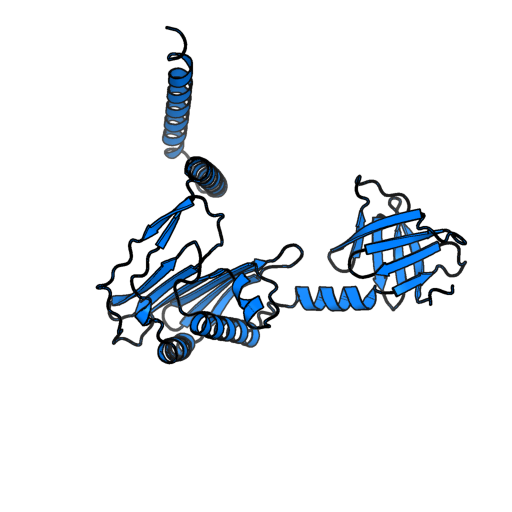 -22.969 1.00 80.56 280 SER A N 1
ATOM 2256 C CA . SER A 1 280 ? 19.917 9.742 -21.897 1.00 80.56 280 SER A CA 1
ATOM 2257 C C . SER A 1 280 ? 18.895 8.729 -21.388 1.00 80.56 280 SER A C 1
ATOM 2259 O O . SER A 1 280 ? 18.627 8.671 -20.188 1.00 80.56 280 SER A O 1
ATOM 2261 N N . TYR A 1 281 ? 18.323 7.929 -22.289 1.00 85.25 281 TYR A N 1
ATOM 2262 C CA . TYR A 1 281 ? 17.429 6.838 -21.922 1.00 85.25 281 TYR A CA 1
ATOM 2263 C C . TYR A 1 281 ? 17.406 5.741 -22.984 1.00 85.25 281 TYR A C 1
ATOM 2265 O O . TYR A 1 281 ? 17.807 5.968 -24.126 1.00 85.25 281 TYR A O 1
ATOM 2273 N N . PHE A 1 282 ? 16.891 4.573 -22.611 1.00 87.62 282 PHE A N 1
ATOM 2274 C CA . PHE A 1 282 ? 16.555 3.508 -23.546 1.00 87.62 282 PHE A CA 1
ATOM 2275 C C . PHE A 1 282 ? 15.069 3.160 -23.483 1.00 87.62 282 PHE A C 1
ATOM 2277 O O . PHE A 1 282 ? 14.415 3.406 -22.469 1.00 87.62 282 PHE A O 1
ATOM 2284 N N . LYS A 1 283 ? 14.539 2.579 -24.558 1.00 89.31 283 LYS A N 1
ATOM 2285 C CA . LYS A 1 283 ? 13.168 2.064 -24.649 1.00 89.31 283 LYS A CA 1
ATOM 2286 C C . LYS A 1 283 ? 13.172 0.736 -25.399 1.00 89.31 283 LYS A C 1
ATOM 2288 O O . LYS A 1 283 ? 13.904 0.615 -26.375 1.00 89.31 283 LYS A O 1
ATOM 2293 N N . VAL A 1 284 ? 12.354 -0.222 -24.976 1.00 87.50 284 VAL A N 1
ATOM 2294 C CA . VAL A 1 284 ? 12.122 -1.457 -25.738 1.00 87.50 284 VAL A CA 1
ATOM 2295 C C . VAL A 1 284 ? 10.815 -1.337 -26.511 1.00 87.50 284 VAL A C 1
ATOM 2297 O O . VAL A 1 284 ? 9.784 -0.997 -25.933 1.00 87.50 284 VAL A O 1
ATOM 2300 N N . GLU A 1 285 ? 10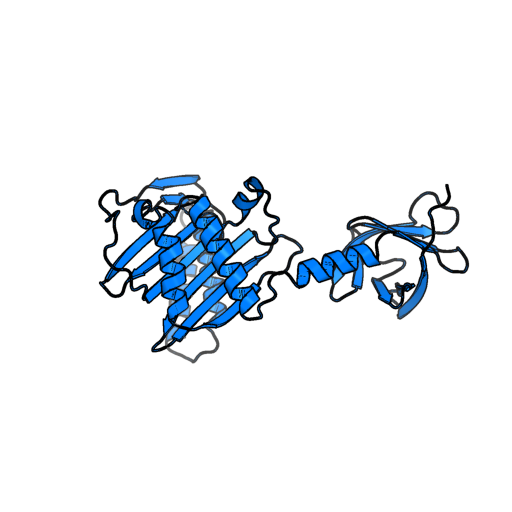.869 -1.608 -27.811 1.00 88.25 285 GLU A N 1
ATOM 2301 C CA . GLU A 1 285 ? 9.701 -1.750 -28.686 1.00 88.25 285 GLU A CA 1
ATOM 2302 C C . GLU A 1 285 ? 9.959 -2.911 -29.652 1.00 88.25 285 GLU A C 1
ATOM 2304 O O . GLU A 1 285 ? 11.053 -3.010 -30.200 1.00 88.25 285 GLU A O 1
ATOM 2309 N N . ASP A 1 286 ? 8.973 -3.792 -29.845 1.00 87.75 286 ASP A N 1
ATOM 2310 C CA . ASP A 1 286 ? 9.023 -4.892 -30.823 1.00 87.75 286 ASP A CA 1
ATOM 2311 C C . ASP A 1 286 ? 10.332 -5.719 -30.796 1.00 87.75 286 ASP A C 1
ATOM 2313 O O . ASP A 1 286 ? 10.932 -5.993 -31.833 1.00 87.75 286 ASP A O 1
ATOM 2317 N N . GLU A 1 287 ? 10.781 -6.116 -29.595 1.00 87.00 287 GLU A N 1
ATOM 2318 C CA . GLU A 1 287 ? 12.026 -6.881 -29.352 1.00 87.00 287 GLU A CA 1
ATOM 2319 C C . GLU A 1 287 ? 13.334 -6.150 -29.728 1.00 87.00 287 GLU A C 1
ATOM 2321 O O . GLU A 1 287 ? 14.404 -6.760 -29.777 1.00 87.00 287 GLU A O 1
ATOM 2326 N N . VAL A 1 288 ? 13.278 -4.835 -29.948 1.00 91.62 288 VAL A N 1
ATOM 2327 C CA . VAL A 1 288 ? 14.437 -3.973 -30.205 1.00 91.62 288 VAL A CA 1
ATOM 2328 C C . VAL A 1 288 ? 14.623 -3.006 -29.040 1.00 91.62 288 VAL A C 1
ATOM 2330 O O . VAL A 1 288 ? 13.674 -2.376 -28.569 1.00 91.62 288 VAL A O 1
ATOM 2333 N N . LEU A 1 289 ? 15.865 -2.863 -28.577 1.00 92.19 289 LEU A N 1
ATOM 2334 C CA . LEU A 1 289 ? 16.237 -1.858 -27.587 1.00 92.19 289 LEU A CA 1
ATOM 2335 C C . LEU A 1 289 ? 16.745 -0.609 -28.312 1.00 92.19 289 LEU A C 1
ATOM 2337 O O . LEU A 1 289 ? 17.745 -0.646 -29.023 1.00 92.19 289 LEU A O 1
ATOM 2341 N N . TYR A 1 290 ? 16.077 0.516 -28.104 1.00 92.56 290 TYR A N 1
ATOM 2342 C CA . TYR A 1 290 ? 16.427 1.810 -28.676 1.00 92.56 290 TYR A CA 1
ATOM 2343 C C . TYR A 1 290 ? 17.137 2.664 -27.632 1.00 92.56 290 TYR A C 1
ATOM 2345 O O . TYR A 1 290 ? 16.554 2.974 -26.596 1.00 92.56 290 TYR A O 1
ATOM 2353 N N . GLY A 1 291 ? 18.376 3.072 -27.900 1.00 90.88 291 GLY A N 1
ATOM 2354 C CA . GLY A 1 291 ? 19.103 4.064 -27.109 1.00 90.88 291 GLY A CA 1
ATOM 2355 C C . GLY A 1 291 ? 18.917 5.467 -27.677 1.00 90.88 291 GLY A C 1
ATOM 2356 O O . GLY A 1 291 ? 19.163 5.691 -28.860 1.00 90.88 291 GLY A O 1
ATOM 2357 N N . PHE A 1 292 ? 18.523 6.419 -26.831 1.00 89.62 292 PHE A N 1
ATOM 2358 C CA . PHE A 1 292 ? 18.285 7.814 -27.200 1.00 89.62 292 PHE A CA 1
ATOM 2359 C C . PHE A 1 292 ? 19.361 8.724 -26.608 1.00 89.62 292 PHE A C 1
ATOM 2361 O O . PHE A 1 292 ? 19.455 8.883 -25.390 1.00 89.62 292 PHE A O 1
ATOM 2368 N N . GLY A 1 293 ? 20.176 9.328 -27.469 1.00 85.06 293 GLY A N 1
ATOM 2369 C CA . GLY A 1 293 ? 21.238 10.260 -27.095 1.00 85.06 293 GLY A CA 1
ATOM 2370 C C . GLY A 1 293 ? 20.708 11.624 -26.646 1.00 85.06 293 GLY A C 1
ATOM 2371 O O . GLY A 1 293 ? 19.613 12.045 -27.024 1.00 85.06 293 GLY A O 1
ATOM 2372 N N . ALA A 1 294 ? 21.526 12.375 -25.903 1.00 73.50 294 ALA A N 1
ATOM 2373 C CA . ALA A 1 294 ? 21.172 13.712 -25.404 1.00 73.50 294 ALA A CA 1
ATOM 2374 C C . ALA A 1 294 ? 20.864 14.735 -26.520 1.00 73.50 294 ALA A C 1
ATOM 2376 O O . ALA A 1 294 ? 20.215 15.752 -26.279 1.00 73.50 294 ALA A O 1
ATOM 2377 N N . GLN A 1 295 ? 21.324 14.466 -27.745 1.00 78.25 295 GLN A N 1
ATOM 2378 C CA . GLN A 1 295 ? 21.120 15.309 -28.928 1.00 78.25 295 GLN A CA 1
ATOM 2379 C C . GLN A 1 295 ? 19.989 14.802 -29.844 1.00 78.25 295 GLN A C 1
ATOM 2381 O O . GLN A 1 295 ? 19.791 15.346 -30.928 1.00 78.25 295 GLN A O 1
ATOM 2386 N N . GLY A 1 296 ? 19.226 13.789 -29.411 1.00 78.94 296 GLY A N 1
ATOM 2387 C CA . GLY A 1 296 ? 18.117 13.204 -30.175 1.00 78.94 296 GLY A CA 1
ATOM 2388 C C . GLY A 1 296 ? 18.526 12.107 -31.162 1.00 78.94 296 GLY A C 1
ATOM 2389 O O . GLY A 1 296 ? 17.707 11.690 -31.977 1.00 78.94 296 GLY A O 1
ATOM 2390 N N . GLU A 1 297 ? 19.775 11.645 -31.102 1.00 87.12 297 GLU A N 1
ATOM 2391 C CA . GLU A 1 297 ? 20.252 10.481 -31.854 1.00 87.12 297 GLU A CA 1
ATOM 2392 C C . GLU A 1 297 ? 19.564 9.207 -31.351 1.00 87.12 297 GLU A C 1
ATOM 2394 O O . GLU A 1 297 ? 19.336 9.063 -30.150 1.00 87.12 297 GLU A O 1
ATOM 2399 N N . VAL A 1 298 ? 19.242 8.290 -32.264 1.00 92.56 298 VAL A N 1
ATOM 2400 C CA . VAL A 1 298 ? 18.612 7.004 -31.941 1.00 92.56 298 VAL A CA 1
ATOM 2401 C C . VAL A 1 298 ? 19.502 5.882 -32.453 1.00 92.56 298 VAL A C 1
ATOM 2403 O O . VAL A 1 298 ? 19.856 5.864 -33.633 1.00 92.56 298 VAL A O 1
ATOM 2406 N N . THR A 1 299 ? 19.837 4.950 -31.567 1.00 92.75 299 THR A N 1
ATOM 2407 C CA . THR A 1 299 ? 20.641 3.763 -31.871 1.00 92.75 299 THR A CA 1
ATOM 2408 C C . THR A 1 299 ? 19.834 2.513 -31.563 1.00 92.75 299 THR A C 1
ATOM 2410 O O . THR A 1 299 ? 19.261 2.396 -30.484 1.00 92.75 299 THR A O 1
ATOM 2413 N N . GLU A 1 300 ? 19.806 1.575 -32.502 1.00 95.75 300 GLU A N 1
ATOM 2414 C CA . GLU A 1 300 ? 19.113 0.296 -32.356 1.00 95.75 300 GLU A CA 1
ATOM 2415 C C . GLU A 1 300 ? 20.070 -0.787 -31.864 1.00 95.75 300 GLU A C 1
ATOM 2417 O O . GLU A 1 300 ? 21.160 -0.968 -32.417 1.00 95.75 300 GLU A O 1
ATOM 2422 N N . PHE A 1 301 ? 19.629 -1.537 -30.863 1.00 93.75 301 PHE A N 1
ATOM 2423 C CA . PHE A 1 301 ? 20.317 -2.696 -30.327 1.00 93.75 301 PHE A CA 1
ATOM 2424 C C . PHE A 1 301 ? 19.411 -3.921 -30.418 1.00 93.75 301 PHE A C 1
ATOM 2426 O O . PHE A 1 301 ? 18.218 -3.864 -30.118 1.00 93.75 301 PHE A O 1
ATOM 2433 N N . TYR A 1 302 ? 20.006 -5.041 -30.802 1.00 93.69 302 TYR A N 1
ATOM 2434 C CA . TYR A 1 302 ? 19.316 -6.301 -31.031 1.00 93.69 302 TYR A CA 1
ATOM 2435 C C . TYR A 1 302 ? 19.752 -7.332 -29.986 1.00 93.69 302 TYR A C 1
ATOM 2437 O O . TYR A 1 302 ? 20.930 -7.325 -29.606 1.00 93.69 302 TYR A O 1
ATOM 2445 N N . PRO A 1 303 ? 18.854 -8.225 -29.530 1.00 92.12 303 PRO A N 1
ATOM 2446 C CA . PRO A 1 303 ? 19.209 -9.288 -28.596 1.00 92.12 303 PRO A CA 1
ATOM 2447 C C . PRO A 1 303 ? 20.399 -10.112 -29.105 1.00 92.12 303 PRO A C 1
ATOM 2449 O O . PRO A 1 303 ? 20.427 -10.545 -30.259 1.00 92.12 303 PRO A O 1
ATOM 2452 N N . SER A 1 304 ? 21.383 -10.342 -28.241 1.00 88.69 304 SER A N 1
ATOM 2453 C CA . SER A 1 304 ? 22.602 -11.091 -28.545 1.00 88.69 304 SER A CA 1
ATOM 2454 C C . SER A 1 304 ? 23.029 -11.928 -27.334 1.00 88.69 304 SER A C 1
ATOM 2456 O O . SER A 1 304 ? 22.569 -11.726 -26.210 1.00 88.69 304 SER A O 1
ATOM 2458 N N . SER A 1 305 ? 23.906 -12.905 -27.547 1.00 81.06 305 SER A N 1
ATOM 2459 C CA . SER A 1 305 ? 24.566 -13.628 -26.460 1.00 81.06 305 SER A CA 1
ATOM 2460 C C . SER A 1 305 ? 25.927 -13.005 -26.198 1.00 81.06 305 SER A C 1
ATOM 2462 O O . SER A 1 305 ? 26.675 -12.757 -27.141 1.00 81.06 305 SER A O 1
ATOM 2464 N N . TRP A 1 306 ? 26.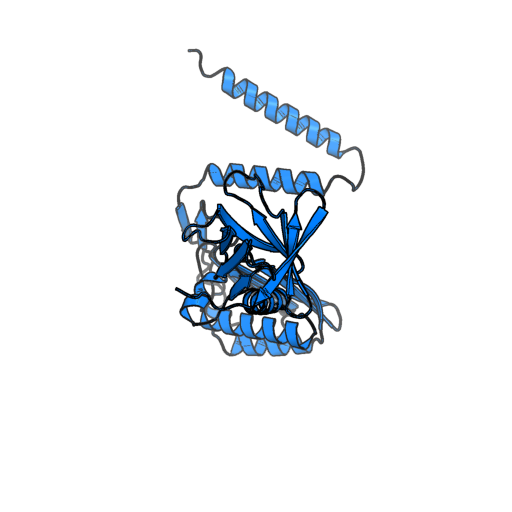277 -12.804 -24.927 1.00 72.31 306 TRP A N 1
ATOM 2465 C CA . TRP A 1 306 ? 27.651 -12.464 -24.568 1.00 72.31 306 TRP A CA 1
ATOM 2466 C C . TRP A 1 306 ? 28.564 -13.636 -24.962 1.00 72.31 306 TRP A C 1
ATOM 2468 O O . TRP A 1 306 ? 28.527 -14.690 -24.327 1.00 72.31 306 TRP A O 1
ATOM 2478 N N . GLU A 1 307 ? 29.336 -13.486 -26.037 1.00 63.28 307 GLU A N 1
ATOM 2479 C CA . GLU A 1 307 ? 30.364 -14.453 -26.435 1.00 63.28 307 GLU A CA 1
ATOM 2480 C C . GLU A 1 307 ? 31.695 -14.087 -25.743 1.00 63.28 307 GLU A C 1
ATOM 2482 O O . GLU A 1 307 ? 32.145 -12.942 -25.822 1.00 63.28 307 GLU A O 1
ATOM 2487 N N . ASP A 1 308 ? 32.293 -15.044 -25.020 1.00 53.12 308 ASP A N 1
ATOM 248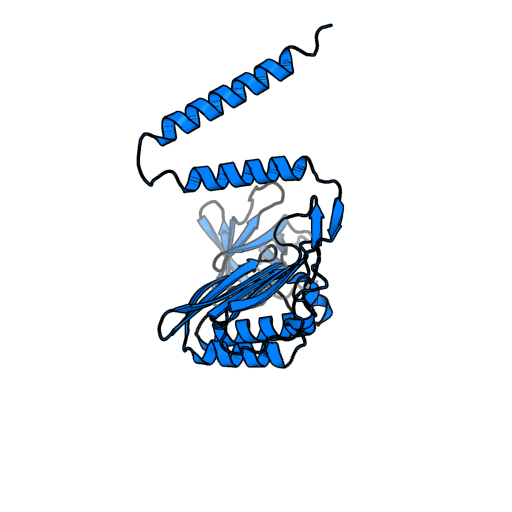8 C CA . ASP A 1 308 ? 33.545 -14.898 -24.239 1.00 53.12 308 ASP A CA 1
ATOM 2489 C C . ASP A 1 308 ? 34.829 -14.669 -25.071 1.00 53.12 308 ASP A C 1
ATOM 2491 O O . ASP A 1 308 ? 35.000 -15.348 -26.111 1.00 53.12 308 ASP A O 1
#

Secondary structure (DSSP, 8-state):
--SHHHHHHHHHHHHHHHHHHHHHTTS--SS-HHHHHHHHHHHHHHHHHHT----EEE---TTS-S------EEEEEEEEESGGGGGGT----EEEEEEEEEEETTEEEEEEEEEEPTTS---EEEEEEETHHHHHHHHHHHHTTGGGGTT-EEEETTPPSS-SEEEEEEETTS-EEEEEETTS-SS-HHHHHHHHHHHHHHHHHTT--TTHHHHHHHHHHHHH-EEEE-TTSSEEEEEETTEEEEEETT-SS-SEEEEEEEETTEEEEE-TTS--SS-SEEEEETTEEEEE-TTS-EEEEEEE----

Radius of gyration: 27.16 Å; Cα contacts (8 Å, |Δi|>4): 539; chains: 1; bounding box: 64×54×69 Å

pLDDT: mean 81.55, std 18.06, range [36.0, 98.75]

Mean predicted aligned error: 13.09 Å

Nearest PDB structures (foldseek):
  4koo-assembly2_C  TM=5.453E-01  e=4.256E+00  Arabidopsis thaliana
  3qkg-assembly1_A  TM=2.280E-01  e=1.445E+00  Homo sapiens
  7vcf-assembly1_F  TM=1.188E-01  e=2.109E+00  Chlamydomonas reinhardtii
  7xzj-assembly1_9  TM=1.450E-01  e=9.063E+00  Chlamydomonas reinhardtii

Foldseek 3Di:
DPDPPPVVVVVVVVVVVVVVVVVCVVDDDDPCPVVVVVVVVVVVVVVLVVWLVQDKDWQFDPPADLDDPFLAWAKKKKKAAPVCCVVVVDDFQFGIKIWIWHDDPQWIKIWIWTHGDVQGDIDTDIDIGGSCLSNVLSVLCVVFSQSNLARTDMDTGNDDPRHAMWIWIAHPVRRIGTFTDRHYYSGPVVSVVSVVVSSVVVCVVVPNPRCVRVVVVVVLLVLPAAKWAAPVRQWIWHDDDQKIFIDGHPDPHGPDIAGFGDDPQKTQGADPVRDDDWARIWHDDPQWIWGAHPVRDITIIHGDHPDD